Protein 8TCE (pdb70)

Radius of gyration: 17.57 Å; Cα contacts (8 Å, |Δi|>4): 425; chains: 2; bounding box: 40×43×50 Å

B-factor: mean 10.64, std 5.94, range [3.05, 48.63]

Foldseek 3Di:
DDDPAAAEFLQLVHDDAAAAALVGFGFDQQPDPPPHRDDPHCVVQVPRNRGGRGFTCRPRDSHTKGQGNPSVGGIHHHPHHHDDPDD/DPPDPQAAEQQFQVPQDAAQAFPVGFGADQQPDCPPHHDDPHCVVQVVRNRGGRGFTDRPPDNHTKGQGNDSVGGIHHHPHHHDDPDDD

Structure (mmCIF, N/CA/C/O backbone):
data_8TCE
#
_entry.id   8TCE
#
_cell.length_a   37.602
_cell.length_b   57.574
_cell.length_c   38.305
_cell.angle_alpha   90.00
_cell.angle_beta   94.70
_cell.angle_gamma   90.00
#
_symmetry.space_group_name_H-M   'P 1 21 1'
#
loop_
_entity.id
_entity.type
_entity.pdbx_description
1 polymer Apolipoprotein(a)
2 non-polymer '(2S)-3-phenyl-2-[(3R)-pyrrolidin-3-yl]propanoic acid'
3 water water
#
loop_
_atom_site.group_PDB
_atom_site.id
_atom_site.type_symbol
_atom_site.label_atom_id
_atom_site.label_alt_id
_atom_site.label_comp_id
_atom_site.label_asym_id
_atom_site.label_entity_id
_atom_site.label_seq_id
_atom_site.pdbx_PDB_ins_code
_atom_site.Cartn_x
_atom_site.Cartn_y
_atom_site.Cartn_z
_atom_site.occupancy
_atom_site.B_iso_or_equiv
_atom_site.auth_seq_id
_atom_site.auth_comp_id
_atom_site.auth_asym_id
_atom_site.auth_atom_id
_atom_site.pdbx_PDB_model_num
ATOM 1 N N . THR A 1 7 ? 26.808 3.010 28.327 1.00 23.73 -4 THR A N 1
ATOM 2 C CA . THR A 1 7 ? 27.158 3.357 26.916 1.00 19.94 -4 THR A CA 1
ATOM 3 C C . THR A 1 7 ? 26.103 2.870 25.922 1.00 20.13 -4 THR A C 1
ATOM 4 O O . THR A 1 7 ? 25.397 1.880 26.156 1.00 20.65 -4 THR A O 1
ATOM 8 N N . GLY A 1 8 ? 26.010 3.590 24.813 1.00 19.18 -3 GLY A N 1
ATOM 9 C CA . GLY A 1 8 ? 25.072 3.273 23.772 1.00 14.05 -3 GLY A CA 1
ATOM 10 C C . GLY A 1 8 ? 25.720 2.551 22.615 1.00 13.16 -3 GLY A C 1
ATOM 11 O O . GLY A 1 8 ? 26.882 2.131 22.664 1.00 14.64 -3 GLY A O 1
ATOM 12 N N . VAL A 1 9 ? 24.947 2.402 21.568 1.00 14.09 -2 VAL A N 1
ATOM 13 C CA . VAL A 1 9 ? 25.419 1.757 20.369 1.00 10.16 -2 VAL A CA 1
ATOM 14 C C . VAL A 1 9 ? 26.333 2.653 19.546 1.00 10.51 -2 VAL A C 1
ATOM 15 O O . VAL A 1 9 ? 26.344 3.885 19.717 1.00 11.56 -2 VAL A O 1
ATOM 19 N N . GLN A 1 10 ? 27.120 2.028 18.673 1.00 9.65 -1 GLN A N 1
ATOM 20 C CA . GLN A 1 10 ? 27.961 2.764 17.733 1.00 10.98 -1 GLN A CA 1
ATOM 21 C C . GLN A 1 10 ? 27.194 3.368 16.574 1.00 12.09 -1 GLN A C 1
ATOM 22 O O . GLN A 1 10 ? 27.522 4.464 16.107 1.00 13.42 -1 GLN A O 1
ATOM 28 N N . ASP A 1 11 ? 26.172 2.648 16.113 1.00 9.92 0 ASP A N 1
ATOM 29 C CA . ASP A 1 11 ? 25.447 3.047 14.922 1.00 9.94 0 ASP A CA 1
ATOM 30 C C . ASP A 1 11 ? 23.977 2.938 15.227 1.00 8.60 0 ASP A C 1
ATOM 31 O O . ASP A 1 11 ? 23.541 1.939 15.774 1.00 10.14 0 ASP A O 1
ATOM 36 N N . CYS A 1 12 ? 23.215 3.958 14.840 1.00 7.35 1 CYS A N 1
ATOM 37 C CA . CYS A 1 12 ? 21.800 4.073 15.211 1.00 6.91 1 CYS A CA 1
ATOM 38 C C . CYS A 1 12 ? 21.198 5.199 14.396 1.00 6.30 1 CYS A C 1
ATOM 39 O O . CYS A 1 12 ? 21.940 5.996 13.782 1.00 7.91 1 CYS A O 1
ATOM 42 N N . TYR A 1 13 ? 19.863 5.268 14.411 1.00 6.03 2 TYR A N 1
ATOM 43 C CA . TYR A 1 13 ? 19.171 6.347 13.704 1.00 6.77 2 TYR A CA 1
ATOM 44 C C . TYR A 1 13 ? 18.439 7.269 14.664 1.00 6.30 2 TYR A C 1
ATOM 45 O O . TYR A 1 13 ? 18.070 6.868 15.781 1.00 7.21 2 TYR A O 1
ATOM 54 N N . ARG A 1 14 ? 18.245 8.498 14.196 1.00 6.92 3 ARG A N 1
ATOM 55 C CA . ARG A 1 14 ? 17.521 9.534 14.917 1.00 7.39 3 ARG A CA 1
ATOM 56 C C . ARG A 1 14 ? 16.228 9.879 14.210 1.00 7.41 3 ARG A C 1
ATOM 57 O O . ARG A 1 14 ? 16.170 9.840 12.974 1.00 8.15 3 ARG A O 1
ATOM 65 N N . GLY A 1 15 ? 15.189 10.205 14.975 1.00 8.41 4 GLY A N 1
ATOM 66 C CA . GLY A 1 15 ? 13.874 10.501 14.398 1.00 9.74 4 GLY A CA 1
ATOM 67 C C . GLY A 1 15 ? 13.411 9.273 13.627 1.00 9.44 4 GLY A C 1
ATOM 68 O O . GLY A 1 15 ? 13.597 8.135 14.080 1.00 10.88 4 GLY A O 1
ATOM 69 N N . ASP A 1 16 ? 12.827 9.493 12.456 1.00 8.83 5 ASP A N 1
ATOM 70 C CA . ASP A 1 16 ? 12.394 8.388 11.606 1.00 9.17 5 ASP A CA 1
ATOM 71 C C . ASP A 1 16 ? 13.557 7.824 10.768 1.00 7.53 5 ASP A C 1
ATOM 72 O O . ASP A 1 16 ? 13.378 6.941 9.908 1.00 8.21 5 ASP A O 1
ATOM 77 N N . GLY A 1 17 ? 14.765 8.343 11.000 1.00 7.07 6 GLY A N 1
ATOM 78 C CA . GLY A 1 17 ? 15.932 7.837 10.294 1.00 8.70 6 GLY A CA 1
ATOM 79 C C . GLY A 1 17 ? 16.108 8.340 8.866 1.00 6.65 6 GLY A C 1
ATOM 80 O O . GLY A 1 17 ? 16.992 7.867 8.165 1.00 7.46 6 GLY A O 1
ATOM 81 N N . GLN A 1 18 ? 15.334 9.337 8.433 1.00 7.57 7 GLN A N 1
ATOM 82 C CA . GLN A 1 18 ? 15.603 9.971 7.135 1.00 8.61 7 GLN A CA 1
ATOM 83 C C . GLN A 1 18 ? 17.007 10.574 7.105 1.00 7.77 7 GLN A C 1
ATOM 84 O O . GLN A 1 18 ? 17.612 10.659 6.049 1.00 9.45 7 GLN A O 1
ATOM 90 N N . SER A 1 19 ? 17.522 10.952 8.279 1.00 8.02 8 SER A N 1
ATOM 91 C CA . SER A 1 19 ? 18.856 11.537 8.378 1.00 9.09 8 SER A CA 1
ATOM 92 C C . SER A 1 19 ? 19.968 10.500 8.454 1.00 7.72 8 SER A C 1
ATOM 93 O O . SER A 1 19 ? 21.138 10.870 8.412 1.00 9.73 8 SER A O 1
ATOM 96 N N . TYR A 1 20 ? 19.629 9.218 8.566 1.00 7.31 9 TYR A N 1
ATOM 97 C CA . TYR A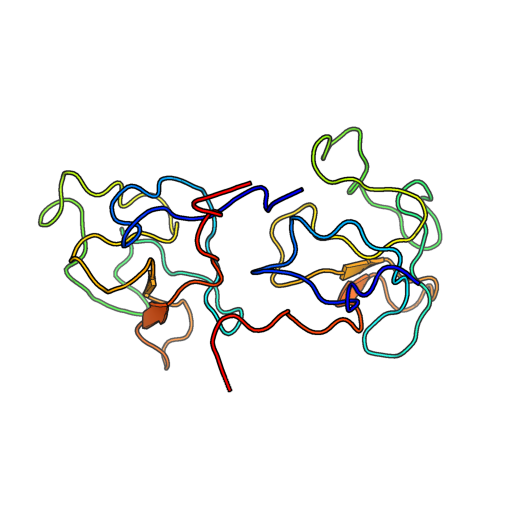 1 20 ? 20.673 8.199 8.746 1.00 7.45 9 TYR A CA 1
ATOM 98 C C . TYR A 1 20 ? 21.577 8.070 7.521 1.00 7.28 9 TYR A C 1
ATOM 99 O O . TYR A 1 20 ? 21.096 7.911 6.391 1.00 7.32 9 TYR A O 1
ATOM 108 N N . ARG A 1 21 ? 22.887 8.161 7.748 1.00 7.09 10 ARG A N 1
ATOM 109 C CA . ARG A 1 21 ? 23.874 8.016 6.681 1.00 7.39 10 ARG A CA 1
ATOM 110 C C . ARG A 1 21 ? 24.996 7.038 7.034 1.00 7.84 10 ARG A C 1
ATOM 111 O O . ARG A 1 21 ? 26.108 7.132 6.519 1.00 8.80 10 ARG A O 1
ATOM 119 N N . GLY A 1 22 ? 24.692 6.082 7.917 1.00 7.72 11 GLY A N 1
ATOM 120 C CA . GLY A 1 22 ? 25.623 5.019 8.260 1.00 7.34 11 GLY A CA 1
ATOM 121 C C . GLY A 1 22 ? 25.704 3.914 7.212 1.00 7.03 11 GLY A C 1
ATOM 122 O O . GLY A 1 22 ? 25.135 4.003 6.126 1.00 7.24 11 GLY A O 1
ATOM 123 N N . THR A 1 23 ? 26.454 2.866 7.543 1.00 7.49 12 THR A N 1
ATOM 124 C CA . THR A 1 23 ? 26.765 1.828 6.564 1.00 7.98 12 THR A CA 1
ATOM 125 C C . THR A 1 23 ? 26.120 0.477 6.892 1.00 6.80 12 THR A C 1
ATOM 126 O O . THR A 1 23 ? 26.495 -0.526 6.311 1.00 8.39 12 THR A O 1
ATOM 130 N N . LEU A 1 24 ? 25.125 0.451 7.779 1.00 6.27 13 LEU A N 1
ATOM 131 C CA . LEU A 1 24 ? 24.417 -0.806 8.037 1.00 6.43 13 LEU A CA 1
ATOM 132 C C . LEU A 1 24 ? 23.778 -1.269 6.719 1.00 5.97 13 LEU A C 1
ATOM 133 O O . LEU A 1 24 ? 23.163 -0.455 6.007 1.00 6.87 13 LEU A O 1
ATOM 138 N N . SER A 1 25 ? 23.859 -2.567 6.448 1.00 5.82 14 SER A N 1
ATOM 139 C CA . SER A 1 25 ? 23.338 -3.112 5.199 1.00 6.78 14 SER A CA 1
ATOM 140 C C . SER A 1 25 ? 22.701 -4.488 5.369 1.00 5.74 14 SER A C 1
ATOM 141 O O . SER A 1 25 ? 22.663 -5.283 4.414 1.00 6.53 14 SER A O 1
ATOM 144 N N . THR A 1 26 ? 22.214 -4.767 6.576 1.00 5.46 15 THR A N 1
ATOM 145 C CA . THR A 1 26 ? 21.447 -5.975 6.837 1.00 5.42 15 THR A CA 1
ATOM 146 C C . THR A 1 26 ? 20.087 -5.675 7.432 1.00 4.92 15 THR A C 1
ATOM 147 O O . THR A 1 26 ? 19.893 -4.663 8.129 1.00 6.60 15 THR A O 1
ATOM 151 N N . THR A 1 27 ? 19.140 -6.553 7.119 1.00 4.71 16 THR A N 1
ATOM 152 C CA . THR A 1 27 ? 17.764 -6.344 7.538 1.00 5.38 16 THR A CA 1
ATOM 153 C C . THR A 1 27 ? 17.516 -6.920 8.934 1.00 4.98 16 THR A C 1
ATOM 154 O O . THR A 1 27 ? 18.364 -7.636 9.478 1.00 6.08 16 THR A O 1
ATOM 158 N N . ILE A 1 28 ? 16.312 -6.694 9.465 1.00 5.23 17 ILE A N 1
ATOM 159 C CA . ILE A 1 28 ? 15.917 -7.219 10.772 1.00 6.18 17 ILE A CA 1
ATOM 160 C C . ILE A 1 28 ? 15.992 -8.750 10.842 1.00 6.19 17 ILE A C 1
ATOM 161 O O . ILE A 1 28 ? 16.124 -9.293 11.935 1.00 7.93 17 ILE A O 1
ATOM 166 N N . THR A 1 29 ? 15.908 -9.437 9.703 1.00 5.95 18 THR A N 1
ATOM 167 C CA . THR A 1 29 ? 16.033 -10.899 9.687 1.00 6.47 18 THR A CA 1
ATOM 168 C C . THR A 1 29 ? 17.412 -11.359 9.231 1.00 5.81 18 THR A C 1
ATOM 169 O O . THR A 1 29 ? 17.657 -12.565 9.063 1.00 8.42 18 THR A O 1
ATOM 173 N N . GLY A 1 30 ? 18.340 -10.427 9.065 1.00 5.82 19 GLY A N 1
ATOM 174 C CA . GLY A 1 30 ? 19.692 -10.805 8.738 1.00 6.19 19 GLY A CA 1
ATOM 175 C C . GLY A 1 30 ? 19.951 -10.879 7.240 1.00 5.93 19 GLY A C 1
ATOM 176 O O . GLY A 1 30 ? 21.070 -11.208 6.836 1.00 6.33 19 GLY A O 1
ATOM 177 N N . ARG A 1 31 ? 18.946 -10.583 6.406 1.00 4.90 20 ARG A N 1
ATOM 178 C CA . ARG A 1 31 ? 19.159 -10.594 4.962 1.00 4.96 20 ARG A CA 1
ATOM 179 C C . ARG A 1 31 ? 20.054 -9.428 4.546 1.00 5.46 20 ARG A C 1
ATOM 180 O O . ARG A 1 31 ? 20.163 -8.419 5.248 1.00 5.93 20 ARG A O 1
ATOM 188 N N . THR A 1 32 ? 20.706 -9.580 3.403 1.00 5.54 21 THR A N 1
ATOM 189 C CA . THR A 1 32 ? 21.572 -8.530 2.874 1.00 5.43 21 THR A CA 1
ATOM 190 C C . THR A 1 32 ? 20.715 -7.547 2.085 1.00 5.82 21 THR A C 1
ATOM 191 O O . THR A 1 32 ? 19.878 -7.961 1.280 1.00 6.87 21 THR A O 1
ATOM 195 N N . CYS A 1 33 ? 20.941 -6.256 2.308 1.00 5.58 22 CYS A N 1
ATOM 196 C CA . CYS A 1 33 ? 20.263 -5.247 1.502 1.00 5.53 22 CYS A CA 1
ATOM 197 C C . CYS A 1 33 ? 20.733 -5.309 0.052 1.00 6.22 22 CYS A C 1
ATOM 198 O O . CYS A 1 33 ? 21.913 -5.520 -0.229 1.00 5.78 22 CYS A O 1
ATOM 201 N N . GLN A 1 34 ? 19.785 -5.122 -0.865 1.00 6.85 23 GLN A N 1
ATOM 202 C CA . GLN A 1 34 ? 20.053 -4.907 -2.273 1.00 6.39 23 GLN A CA 1
ATOM 203 C C . GLN A 1 34 ? 20.577 -3.500 -2.485 1.00 6.39 23 GLN A C 1
ATOM 204 O O . GLN A 1 34 ? 20.123 -2.557 -1.839 1.00 6.58 23 GLN A O 1
ATOM 210 N N A SER A 1 35 ? 21.554 -3.359 -3.382 0.50 6.53 24 SER A N 1
ATOM 211 N N B SER A 1 35 ? 21.551 -3.369 -3.385 0.50 6.39 24 SER A N 1
ATOM 212 C CA A SER A 1 35 ? 22.018 -2.030 -3.789 0.50 7.79 24 SER A CA 1
ATOM 213 C CA B SER A 1 35 ? 22.032 -2.059 -3.828 0.50 7.36 24 SER A CA 1
ATOM 214 C C A SER A 1 35 ? 20.894 -1.208 -4.400 0.50 7.46 24 SER A C 1
ATOM 215 C C B SER A 1 35 ? 20.898 -1.210 -4.411 0.50 7.36 24 SER A C 1
ATOM 216 O O A SER A 1 35 ? 20.159 -1.702 -5.255 0.50 7.48 24 SER A O 1
ATOM 217 O O B SER A 1 35 ? 20.154 -1.692 -5.264 0.50 7.27 24 SER A O 1
ATOM 222 N N . TRP A 1 36 ? 20.772 0.046 -3.970 1.00 6.63 25 TRP A N 1
ATOM 223 C CA . TRP A 1 36 ? 19.710 0.946 -4.478 1.00 7.17 25 TRP A CA 1
ATOM 224 C C . TRP A 1 36 ? 19.755 1.123 -5.994 1.00 7.75 25 TRP A C 1
ATOM 225 O O . TRP A 1 36 ? 18.701 1.202 -6.615 1.00 9.69 25 TRP A O 1
ATOM 236 N N . SER A 1 37 ? 20.964 1.137 -6.557 1.00 9.16 26 SER A N 1
ATOM 237 C CA A SER A 1 37 ? 21.174 1.312 -8.004 0.70 11.84 26 SER A CA 1
ATOM 238 C CA B SER A 1 37 ? 21.104 1.325 -8.002 0.30 10.80 26 SER A CA 1
ATOM 239 C C . SER A 1 37 ? 20.893 0.059 -8.824 1.00 11.97 26 SER A C 1
ATOM 240 O O . SER A 1 37 ? 20.808 0.128 -10.061 1.00 17.45 26 SER A O 1
ATOM 245 N N A SER A 1 38 ? 20.765 -1.073 -8.149 0.50 8.63 27 SER A N 1
ATOM 246 N N B SER A 1 38 ? 20.804 -1.086 -8.148 0.50 8.98 27 SER A N 1
ATOM 247 C CA A SER A 1 38 ? 20.458 -2.316 -8.809 0.50 7.78 27 SER A CA 1
ATOM 248 C CA B SER A 1 38 ? 20.471 -2.360 -8.773 0.50 9.19 27 SER A CA 1
ATOM 249 C C A SER A 1 38 ? 18.954 -2.508 -8.894 0.50 8.05 27 SER A C 1
ATOM 250 C C B SER A 1 38 ? 18.958 -2.507 -8.894 0.50 8.60 27 SER A C 1
ATOM 251 O O A SER A 1 38 ? 18.208 -2.093 -7.998 0.50 7.89 27 SER A O 1
ATOM 252 O O B SER A 1 38 ? 18.210 -2.060 -8.016 0.50 8.31 27 SER A O 1
ATOM 257 N N . MET A 1 39 ? 18.520 -3.144 -9.983 1.00 9.10 28 MET A N 1
ATOM 258 C CA . MET A 1 39 ? 17.124 -3.425 -10.216 1.00 7.98 28 MET A CA 1
ATOM 259 C C . MET A 1 39 ? 16.839 -4.919 -10.075 1.00 9.44 28 MET A C 1
ATOM 260 O O . MET A 1 39 ? 15.775 -5.402 -10.480 1.00 9.11 28 MET A O 1
ATOM 265 N N . THR A 1 40 ? 17.761 -5.649 -9.446 1.00 8.11 29 THR A N 1
ATOM 266 C CA . THR A 1 40 ? 17.630 -7.093 -9.273 1.00 8.85 29 THR A CA 1
ATOM 267 C C . THR A 1 40 ? 18.154 -7.479 -7.879 1.00 8.65 29 THR A C 1
ATOM 268 O O . THR A 1 40 ? 19.160 -6.929 -7.451 1.00 10.40 29 THR A O 1
ATOM 272 N N . PRO A 1 41 ? 17.464 -8.355 -7.136 1.00 8.31 30 PRO A N 1
ATOM 273 C CA . PRO A 1 41 ? 16.252 -9.093 -7.558 1.00 8.36 30 PRO A CA 1
ATOM 274 C C . PRO A 1 41 ? 14.977 -8.276 -7.642 1.00 7.72 30 PRO A C 1
ATOM 275 O O . PRO A 1 41 ? 14.001 -8.768 -8.220 1.00 10.05 30 PRO A O 1
ATOM 279 N N . HIS A 1 42 ? 14.970 -7.062 -7.089 1.00 6.65 31 HIS A N 1
ATOM 280 C CA . HIS A 1 42 ? 13.744 -6.245 -7.069 1.00 6.94 31 HIS A CA 1
ATOM 281 C C . HIS A 1 42 ? 13.878 -4.990 -7.895 1.00 6.98 31 HIS A C 1
ATOM 282 O O . HIS A 1 42 ? 14.814 -4.215 -7.718 1.00 7.02 31 HIS A O 1
ATOM 289 N N . TRP A 1 43 ? 12.957 -4.808 -8.844 1.00 6.92 32 TRP A N 1
ATOM 290 C CA . TRP A 1 43 ? 12.874 -3.588 -9.627 1.00 7.70 32 TRP A CA 1
ATOM 291 C C . TRP A 1 43 ? 12.115 -2.569 -8.785 1.00 6.71 32 TRP A C 1
ATOM 292 O O . TRP A 1 43 ? 11.067 -2.890 -8.207 1.00 8.03 32 TRP A O 1
ATOM 303 N N . HIS A 1 44 ? 12.623 -1.337 -8.702 1.00 6.91 33 HIS A N 1
ATOM 304 C CA . HIS A 1 44 ? 11.999 -0.343 -7.840 1.00 7.50 33 HIS A CA 1
ATOM 305 C C . HIS A 1 44 ? 12.302 1.059 -8.328 1.00 7.04 33 HIS A C 1
ATOM 306 O O . HIS A 1 44 ? 13.144 1.229 -9.218 1.00 8.38 33 HIS A O 1
ATOM 313 N N . ARG A 1 45 ? 11.671 2.045 -7.692 1.00 7.95 34 ARG A N 1
ATOM 314 C CA . ARG A 1 45 ? 11.886 3.454 -8.024 1.00 8.28 34 ARG A CA 1
ATOM 315 C C . ARG A 1 45 ? 12.434 4.282 -6.857 1.00 7.86 34 ARG A C 1
ATOM 316 O O . ARG A 1 45 ? 12.397 5.521 -6.900 1.00 8.90 34 ARG A O 1
ATOM 324 N N . ARG A 1 46 ? 12.962 3.618 -5.833 1.00 7.99 35 ARG A N 1
ATOM 325 C CA . ARG A 1 46 ? 13.657 4.325 -4.748 1.00 6.93 35 ARG A CA 1
ATOM 326 C C . ARG A 1 46 ? 15.099 4.490 -5.175 1.00 7.42 35 ARG A C 1
ATOM 327 O O . ARG A 1 46 ? 16.013 3.811 -4.708 1.00 8.73 35 ARG A O 1
ATOM 335 N N . ILE A 1 47 ? 15.261 5.424 -6.111 1.00 8.46 36 ILE A N 1
ATOM 336 C CA . ILE A 1 47 ? 16.536 5.721 -6.743 1.00 7.80 36 ILE A CA 1
ATOM 337 C C . ILE A 1 47 ? 16.754 7.232 -6.641 1.00 8.24 36 ILE A C 1
ATOM 338 O O . ILE A 1 47 ? 15.794 7.976 -6.447 1.00 7.39 36 ILE A O 1
ATOM 343 N N . PRO A 1 48 ? 18.010 7.690 -6.770 1.00 8.50 37 PRO A N 1
ATOM 344 C CA . PRO A 1 48 ? 18.274 9.131 -6.684 1.00 10.14 37 PRO A CA 1
ATOM 345 C C . PRO A 1 48 ? 17.462 9.993 -7.669 1.00 9.25 37 PRO A C 1
ATOM 346 O O . PRO A 1 48 ? 17.166 11.146 -7.350 1.00 10.74 37 PRO A O 1
ATOM 350 N N . LEU A 1 49 ? 17.067 9.436 -8.815 1.00 8.09 38 LEU A N 1
ATOM 351 C CA . LEU A 1 49 ? 16.209 10.171 -9.759 1.00 9.00 38 LEU A CA 1
ATOM 352 C C . LEU A 1 49 ? 14.955 10.713 -9.073 1.00 9.14 38 LEU A C 1
ATOM 353 O O . LEU A 1 49 ? 14.543 11.861 -9.319 1.00 10.87 38 LEU A O 1
ATOM 358 N N . TYR A 1 50 ? 14.357 9.893 -8.208 1.00 8.04 39 TYR A N 1
ATOM 359 C CA . TYR A 1 50 ? 13.165 10.262 -7.471 1.00 7.76 39 TYR A CA 1
ATOM 360 C C . TYR A 1 50 ? 13.440 10.814 -6.083 1.00 8.03 39 TYR A C 1
ATOM 361 O O . TYR A 1 50 ? 12.593 11.547 -5.568 1.00 10.95 39 TYR A O 1
ATOM 370 N N . TYR A 1 51 ? 14.576 10.430 -5.481 1.00 7.38 40 TYR A N 1
ATOM 371 C CA . TYR A 1 51 ? 14.887 10.799 -4.088 1.00 7.00 40 TYR A CA 1
ATOM 372 C C . TYR A 1 51 ? 16.322 11.331 -4.023 1.00 6.34 40 TYR A C 1
ATOM 373 O O . TYR A 1 51 ? 17.198 10.677 -3.478 1.00 6.52 40 TYR A O 1
ATOM 382 N N . PRO A 1 52 ? 16.570 12.520 -4.608 1.00 6.48 41 PRO A N 1
ATOM 383 C CA . PRO A 1 52 ? 17.937 13.006 -4.814 1.00 7.71 41 PRO A CA 1
ATOM 384 C C . PRO A 1 52 ? 18.668 13.385 -3.521 1.00 6.27 41 PRO A C 1
ATOM 385 O O . PRO A 1 52 ? 19.898 13.482 -3.537 1.00 6.74 41 PRO A O 1
ATOM 389 N N . ASN A 1 53 ? 17.917 13.588 -2.442 1.00 6.41 42 ASN A N 1
ATOM 390 C CA . ASN A 1 53 ? 18.505 14.068 -1.177 1.00 7.29 42 ASN A CA 1
ATOM 391 C C . ASN A 1 53 ? 18.838 12.944 -0.213 1.00 7.38 42 ASN A C 1
ATOM 392 O O . ASN A 1 53 ? 19.480 13.185 0.814 1.00 8.03 42 ASN A O 1
ATOM 397 N N . ALA A 1 54 ? 18.388 11.729 -0.549 1.00 7.11 43 ALA A N 1
ATOM 398 C CA . ALA A 1 54 ? 18.227 10.646 0.426 1.00 6.44 43 ALA A CA 1
ATOM 399 C C . ALA A 1 54 ? 19.454 9.795 0.714 1.00 5.95 43 ALA A C 1
ATOM 400 O O . ALA A 1 54 ? 19.386 8.893 1.563 1.00 6.84 43 ALA A O 1
ATOM 402 N N . GLY A 1 55 ? 20.574 10.058 0.052 1.00 6.09 44 GLY A N 1
ATOM 403 C CA . GLY A 1 55 ? 21.775 9.260 0.277 1.00 7.65 44 GLY A CA 1
ATOM 404 C C . GLY A 1 55 ? 21.657 7.807 -0.145 1.00 7.50 44 GLY A C 1
ATOM 405 O O . GLY A 1 55 ? 22.182 6.918 0.536 1.00 6.93 44 GLY A O 1
ATOM 406 N N . LEU A 1 56 ? 20.988 7.546 -1.274 1.00 7.13 45 LEU A N 1
ATOM 407 C CA . LEU A 1 56 ? 20.774 6.163 -1.715 1.00 7.38 45 LEU A CA 1
ATOM 408 C C . LEU A 1 56 ? 22.031 5.722 -2.422 1.00 9.13 45 LEU A C 1
ATOM 409 O O . LEU A 1 56 ? 22.183 5.882 -3.648 1.00 12.16 45 LEU A O 1
ATOM 414 N N . THR A 1 57 ? 22.957 5.204 -1.628 1.00 8.40 46 THR A N 1
ATOM 415 C CA A THR A 1 57 ? 24.284 4.803 -2.102 0.70 11.30 46 THR A CA 1
ATOM 416 C CA B THR A 1 57 ? 24.244 4.773 -2.147 0.30 9.76 46 THR A CA 1
ATOM 417 C C . THR A 1 57 ? 24.564 3.367 -1.653 1.00 8.42 46 THR A C 1
ATOM 418 O O . THR A 1 57 ? 24.083 2.935 -0.580 1.00 8.04 46 THR A O 1
ATOM 425 N N . ARG A 1 58 ? 25.344 2.647 -2.463 1.00 8.04 47 ARG A N 1
ATOM 426 C CA . ARG A 1 58 ? 25.663 1.239 -2.191 1.00 7.82 47 ARG A CA 1
ATOM 427 C C . ARG A 1 58 ? 24.367 0.494 -1.832 1.00 8.32 47 ARG A C 1
ATOM 428 O O . ARG A 1 58 ? 23.352 0.692 -2.494 1.00 7.49 47 ARG A O 1
ATOM 436 N N . ASN A 1 59 ? 24.403 -0.336 -0.795 1.00 6.96 48 ASN A N 1
ATOM 437 C CA . ASN A 1 59 ? 23.221 -1.036 -0.283 1.00 6.44 48 ASN A CA 1
ATOM 438 C C . ASN A 1 59 ? 22.955 -0.669 1.182 1.00 5.78 48 ASN A C 1
ATOM 439 O O . ASN A 1 59 ? 22.518 -1.499 1.988 1.00 6.14 48 ASN A O 1
ATOM 444 N N . TYR A 1 60 ? 23.200 0.595 1.511 1.00 5.85 49 TYR A N 1
ATOM 445 C CA . TYR A 1 60 ? 23.077 0.998 2.902 1.00 5.56 49 TYR A CA 1
ATOM 446 C C . TYR A 1 60 ? 21.614 1.235 3.265 1.00 5.16 49 TYR A C 1
ATOM 447 O O . TYR A 1 60 ? 20.865 1.795 2.489 1.00 6.50 49 TYR A O 1
ATOM 456 N N . CYS A 1 61 ? 21.225 0.886 4.484 1.00 5.85 50 CYS A N 1
ATOM 457 C CA . CYS A 1 61 ? 19.872 1.142 4.970 1.00 5.69 50 CYS A CA 1
ATOM 458 C C . CYS A 1 61 ? 19.585 2.643 4.929 1.00 5.40 50 CYS A C 1
ATOM 459 O O . CYS A 1 61 ? 20.404 3.453 5.391 1.00 6.27 50 CYS A O 1
ATOM 462 N N . ARG A 1 62 ? 18.421 3.016 4.398 1.00 5.50 51 ARG A N 1
ATOM 463 C CA . ARG A 1 62 ? 18.067 4.432 4.240 1.00 5.56 51 ARG A CA 1
ATOM 464 C C . ARG A 1 62 ? 16.573 4.570 4.466 1.00 5.62 51 ARG A C 1
ATOM 465 O O . ARG A 1 62 ? 15.878 3.602 4.771 1.00 6.71 51 ARG A O 1
ATOM 473 N N . ASN A 1 63 ? 16.056 5.776 4.279 1.00 6.89 52 ASN A N 1
ATOM 474 C CA . ASN A 1 63 ? 14.620 5.988 4.456 1.00 6.98 52 ASN A CA 1
ATOM 475 C C . ASN A 1 63 ? 14.180 7.095 3.510 1.00 6.86 52 ASN A C 1
ATOM 476 O O . ASN A 1 63 ? 13.833 8.193 3.960 1.00 9.89 52 ASN A O 1
ATOM 481 N N . PRO A 1 64 ? 14.209 6.824 2.189 1.00 6.87 53 PRO A N 1
ATOM 482 C CA . PRO A 1 64 ? 13.943 7.892 1.215 1.00 7.86 53 PRO A CA 1
ATOM 483 C C . PRO A 1 64 ? 12.496 8.396 1.217 1.00 8.62 53 PRO A C 1
ATOM 484 O O . PRO A 1 64 ? 12.250 9.565 0.901 1.00 10.36 53 PRO A O 1
ATOM 488 N N . ASP A 1 65 ? 11.573 7.521 1.611 1.00 9.05 54 ASP A N 1
ATOM 489 C CA . ASP A 1 65 ? 10.142 7.747 1.443 1.00 9.03 54 ASP A CA 1
ATOM 490 C C . ASP A 1 65 ? 9.375 7.845 2.763 1.00 9.97 54 ASP A C 1
ATOM 491 O O . ASP A 1 65 ? 8.152 7.670 2.790 1.00 11.31 54 ASP A O 1
ATOM 496 N N . ALA A 1 66 ? 10.093 8.161 3.845 1.00 11.04 55 ALA A N 1
ATOM 497 C CA . ALA A 1 66 ? 9.490 8.480 5.147 1.00 12.36 55 ALA A CA 1
ATOM 498 C C . ALA A 1 66 ? 8.645 7.352 5.741 1.00 11.55 55 ALA A C 1
ATOM 499 O O . ALA A 1 66 ? 7.540 7.573 6.247 1.00 13.68 55 ALA A O 1
ATOM 501 N N . GLU A 1 67 ? 9.181 6.134 5.669 1.00 9.91 56 GLU A N 1
ATOM 502 C CA . GLU A 1 67 ? 8.725 5.029 6.524 1.00 8.98 56 GLU A CA 1
ATOM 503 C C . GLU A 1 67 ? 9.038 5.398 7.988 1.00 7.96 56 GLU A C 1
ATOM 504 O O . GLU A 1 67 ? 9.658 6.443 8.258 1.00 10.56 56 GLU A O 1
ATOM 510 N N . ILE A 1 68 ? 8.611 4.581 8.938 1.00 8.20 57 ILE A N 1
ATOM 511 C CA . ILE A 1 68 ? 8.841 4.899 10.346 1.00 10.01 57 ILE A CA 1
ATOM 512 C C . ILE A 1 68 ? 10.312 4.755 10.766 1.00 8.35 57 ILE A C 1
ATOM 513 O O . ILE A 1 68 ? 10.693 5.302 11.794 1.00 10.20 57 ILE A O 1
ATOM 518 N N . ARG A 1 69 ? 11.100 4.001 10.004 1.00 7.11 58 ARG A N 1
ATOM 519 C CA . ARG A 1 69 ? 12.510 3.755 10.321 1.00 7.10 58 ARG A CA 1
ATOM 520 C C . ARG A 1 69 ? 13.245 3.265 9.070 1.00 6.60 58 ARG A C 1
ATOM 521 O O . ARG A 1 69 ? 12.603 2.936 8.072 1.00 7.12 58 ARG A O 1
ATOM 529 N N . PRO A 1 70 ? 14.589 3.199 9.094 1.00 6.65 59 PRO A N 1
ATOM 530 C CA . PRO A 1 70 ? 15.329 2.803 7.907 1.00 6.04 59 PRO A CA 1
ATOM 531 C C . PRO A 1 70 ? 15.076 1.382 7.472 1.00 5.18 59 PRO A C 1
ATOM 532 O O . PRO A 1 70 ? 14.776 0.508 8.294 1.00 6.03 59 PRO A O 1
ATOM 536 N N . TRP A 1 71 ? 15.209 1.189 6.173 1.00 5.42 60 TRP A N 1
ATOM 537 C CA . TRP A 1 71 ? 14.833 -0.037 5.522 1.00 5.27 60 TRP A CA 1
ATOM 538 C C . TRP A 1 71 ? 15.673 -0.213 4.267 1.00 5.05 60 TRP A C 1
ATOM 539 O O . TRP A 1 71 ? 16.450 0.676 3.895 1.00 4.85 60 TRP A O 1
ATOM 550 N N . CYS A 1 72 ? 15.539 -1.368 3.624 1.00 5.11 61 CYS A N 1
ATOM 551 C CA . CYS A 1 72 ? 16.138 -1.592 2.311 1.00 4.88 61 CYS A CA 1
ATOM 552 C C . CYS A 1 72 ? 15.384 -2.690 1.564 1.00 4.68 61 CYS A C 1
ATOM 553 O O . CYS A 1 72 ? 14.671 -3.507 2.176 1.00 5.34 61 CYS A O 1
ATOM 556 N N . TYR A 1 73 ? 15.546 -2.723 0.242 1.00 4.83 62 TYR A N 1
ATOM 557 C CA . TYR A 1 73 ? 15.157 -3.910 -0.524 1.00 5.29 62 TYR A CA 1
ATOM 558 C C . TYR A 1 73 ? 16.132 -5.014 -0.165 1.00 4.99 62 TYR A C 1
ATOM 559 O O . TYR A 1 73 ? 17.259 -4.706 0.185 1.00 5.88 62 TYR A O 1
ATOM 568 N N . THR A 1 74 ? 15.734 -6.278 -0.301 1.00 5.10 63 THR A N 1
ATOM 569 C CA . THR A 1 74 ? 16.614 -7.366 0.127 1.00 5.43 63 THR A CA 1
ATOM 570 C C . THR A 1 74 ? 17.102 -8.207 -1.041 1.00 6.00 63 THR A C 1
ATOM 571 O O . THR A 1 74 ? 16.467 -8.303 -2.105 1.00 6.54 63 THR A O 1
ATOM 575 N N . MET A 1 75 ? 18.216 -8.893 -0.816 1.00 5.51 64 MET A N 1
ATOM 576 C CA . MET A 1 75 ? 18.779 -9.783 -1.819 1.00 7.06 64 MET A CA 1
ATOM 577 C C . MET A 1 75 ? 18.041 -11.121 -1.946 1.00 6.65 64 MET A C 1
ATOM 578 O O . MET A 1 75 ? 18.360 -11.922 -2.825 1.00 8.58 64 MET A O 1
ATOM 583 N N . ASP A 1 76 ? 17.046 -11.345 -1.095 1.00 6.49 65 ASP A N 1
ATOM 584 C CA . ASP A 1 76 ? 16.210 -12.526 -1.188 1.00 7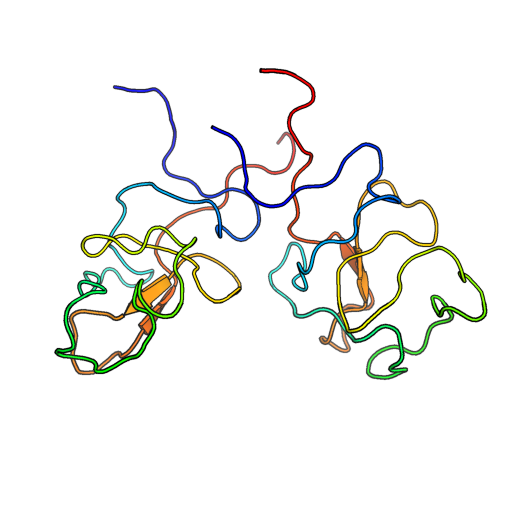.25 65 ASP A CA 1
ATOM 585 C C . ASP A 1 76 ? 15.110 -12.194 -2.211 1.00 7.15 65 ASP A C 1
ATOM 586 O O . ASP A 1 76 ? 14.314 -11.301 -1.992 1.00 7.12 65 ASP A O 1
ATOM 591 N N . PRO A 1 77 ? 15.039 -12.933 -3.342 1.00 8.48 66 PRO A N 1
ATOM 592 C CA . PRO A 1 77 ? 13.981 -12.645 -4.342 1.00 8.75 66 PRO A CA 1
ATOM 593 C C . PRO A 1 77 ? 12.556 -12.785 -3.783 1.00 8.26 66 PRO A C 1
ATOM 594 O O . PRO A 1 77 ? 11.627 -12.176 -4.349 1.00 10.42 66 PRO A O 1
ATOM 598 N N . SER A 1 78 ? 12.388 -13.517 -2.679 1.00 7.83 67 SER A N 1
ATOM 599 C CA A SER A 1 78 ? 11.073 -13.726 -2.096 0.50 9.19 67 SER A CA 1
ATOM 600 C CA B SER A 1 78 ? 11.074 -13.731 -2.074 0.50 9.10 67 SER A CA 1
ATOM 601 C C . SER A 1 78 ? 10.670 -12.655 -1.076 1.00 8.67 67 SER A C 1
ATOM 602 O O . SER A 1 78 ? 9.529 -12.656 -0.612 1.00 10.19 67 SER A O 1
ATOM 607 N N . VAL A 1 79 ? 11.591 -11.748 -0.735 1.00 8.21 68 VAL A N 1
ATOM 608 C CA . VAL A 1 79 ? 11.321 -10.733 0.292 1.00 7.64 68 VAL A CA 1
ATOM 609 C C . VAL A 1 79 ? 11.741 -9.386 -0.284 1.00 6.44 68 VAL A C 1
ATOM 610 O O . VAL A 1 79 ? 12.938 -9.064 -0.351 1.00 6.94 68 VAL A O 1
ATOM 614 N N . ARG A 1 80 ? 10.757 -8.603 -0.729 1.00 6.83 69 ARG A N 1
ATOM 615 C CA . ARG A 1 80 ? 11.044 -7.372 -1.450 1.00 6.71 69 ARG A CA 1
ATOM 616 C C . ARG A 1 80 ? 11.780 -6.352 -0.589 1.00 5.54 69 ARG A C 1
ATOM 617 O O . ARG A 1 80 ? 12.832 -5.876 -0.992 1.00 6.18 69 ARG A O 1
ATOM 625 N N . TRP A 1 81 ? 11.259 -6.069 0.611 1.00 5.77 70 TRP A N 1
ATOM 626 C CA . TRP A 1 81 ? 11.890 -5.088 1.490 1.00 5.36 70 TRP A CA 1
ATOM 627 C C . TRP A 1 81 ? 11.593 -5.408 2.944 1.00 5.99 70 TRP A C 1
ATOM 628 O O . TRP A 1 81 ? 10.589 -6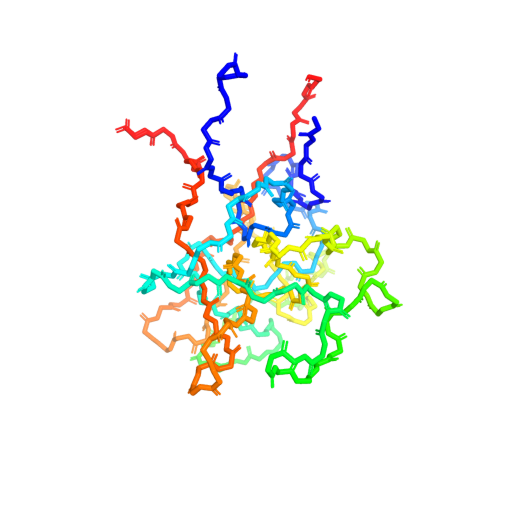.053 3.262 1.00 7.29 70 TRP A O 1
ATOM 639 N N . GLU A 1 82 ? 12.475 -4.945 3.823 1.00 6.00 71 GLU A N 1
ATOM 640 C CA . GLU A 1 82 ? 12.317 -5.092 5.260 1.00 5.82 71 GLU A CA 1
ATOM 641 C C . GLU A 1 82 ? 12.893 -3.877 5.949 1.00 5.48 71 GLU A C 1
ATOM 642 O O . GLU A 1 82 ? 13.788 -3.216 5.409 1.00 5.99 71 GLU A O 1
ATOM 648 N N . TYR A 1 83 ? 12.473 -3.629 7.188 1.00 6.30 72 TYR A N 1
ATOM 649 C CA . TYR A 1 83 ? 13.206 -2.707 8.055 1.00 5.71 72 TYR A CA 1
ATOM 650 C C . TYR A 1 83 ? 14.614 -3.248 8.320 1.00 5.57 72 TYR A C 1
ATOM 651 O O . TYR A 1 83 ? 14.830 -4.470 8.355 1.00 6.30 72 TYR A O 1
ATOM 660 N N . CYS A 1 84 ? 15.556 -2.332 8.531 1.00 5.50 73 CYS A N 1
ATOM 661 C CA . CYS A 1 84 ? 16.923 -2.734 8.810 1.00 6.16 73 CYS A CA 1
ATOM 662 C C . CYS A 1 84 ? 17.147 -3.089 10.270 1.00 5.13 73 CYS A C 1
ATOM 663 O O . CYS A 1 84 ? 16.355 -2.735 11.160 1.00 7.25 73 CYS A O 1
ATOM 666 N N . ASN A 1 85 ? 18.243 -3.817 10.503 1.00 6.05 74 ASN A N 1
ATOM 667 C CA . ASN A 1 85 ? 18.612 -4.229 11.850 1.00 6.56 74 ASN A CA 1
ATOM 668 C C . ASN A 1 85 ? 19.380 -3.102 12.558 1.00 6.95 74 ASN A C 1
ATOM 669 O O . ASN A 1 85 ? 20.569 -3.211 12.832 1.00 8.12 74 ASN A O 1
ATOM 674 N N . LEU A 1 86 ? 18.660 -2.008 12.775 1.00 7.23 75 LEU A N 1
ATOM 675 C CA . LEU A 1 86 ? 19.198 -0.756 13.258 1.00 7.29 75 LEU A CA 1
ATOM 676 C C . LEU A 1 86 ? 18.297 -0.273 14.374 1.00 7.85 75 LEU A C 1
ATOM 677 O O . LEU A 1 86 ? 17.062 -0.378 14.300 1.00 9.78 75 LEU A O 1
ATOM 682 N N . THR A 1 87 ? 18.920 0.228 15.435 1.00 8.05 76 THR A N 1
ATOM 683 C CA . THR A 1 87 ? 18.184 0.689 16.607 1.00 8.11 76 THR A CA 1
ATOM 684 C C . THR A 1 87 ? 18.173 2.212 16.671 1.00 8.19 76 THR A C 1
ATOM 685 O O . THR A 1 87 ? 19.001 2.865 16.038 1.00 7.75 76 THR A O 1
ATOM 689 N N A ARG A 1 88 ? 17.224 2.762 17.428 0.50 10.27 77 ARG A N 1
ATOM 690 N N B ARG A 1 88 ? 17.211 2.756 17.420 0.50 10.22 77 ARG A N 1
ATOM 691 C CA A ARG A 1 88 ? 17.056 4.204 17.597 0.50 11.60 77 ARG A CA 1
ATOM 692 C CA B ARG A 1 88 ? 17.123 4.191 17.651 0.50 10.98 77 ARG A CA 1
ATOM 693 C C A ARG A 1 88 ? 18.085 4.727 18.607 0.50 11.34 77 ARG A C 1
ATOM 694 C C B ARG A 1 88 ? 18.239 4.634 18.572 0.50 10.53 77 ARG A C 1
ATOM 695 O O A ARG A 1 88 ? 18.153 4.198 19.727 0.50 16.68 77 ARG A O 1
ATOM 696 O O B ARG A 1 88 ? 18.512 3.983 19.587 0.50 11.71 77 ARG A O 1
ATOM 711 N N . CYS A 1 89 ? 18.876 5.747 18.228 1.00 10.53 78 CYS A N 1
ATOM 712 C CA . CYS A 1 89 ? 19.858 6.367 19.130 1.00 12.17 78 CYS A CA 1
ATOM 713 C C . CYS A 1 89 ? 19.149 6.831 20.403 1.00 15.21 78 CYS A C 1
ATOM 714 O O . CYS A 1 89 ? 18.023 7.332 20.331 1.00 15.23 78 CYS A O 1
ATOM 717 N N . PRO A 1 90 ? 19.772 6.609 21.573 1.00 19.81 79 PRO A N 1
ATOM 718 C CA . PRO A 1 90 ? 19.172 7.129 22.798 1.00 22.69 79 PRO A CA 1
ATOM 719 C C . PRO A 1 90 ? 18.903 8.627 22.666 1.00 20.67 79 PRO A C 1
ATOM 720 O O . PRO A 1 90 ? 19.764 9.376 22.207 1.00 20.85 79 PRO A O 1
ATOM 724 N N . VAL A 1 91 ? 17.692 9.045 23.017 1.00 20.70 80 VAL A N 1
ATOM 725 C CA . VAL A 1 91 ? 17.352 10.472 23.046 1.00 22.88 80 VAL A CA 1
ATOM 726 C C . VAL A 1 91 ? 17.979 11.150 24.267 1.00 23.01 80 VAL A C 1
ATOM 727 O O . VAL A 1 91 ? 18.251 12.355 24.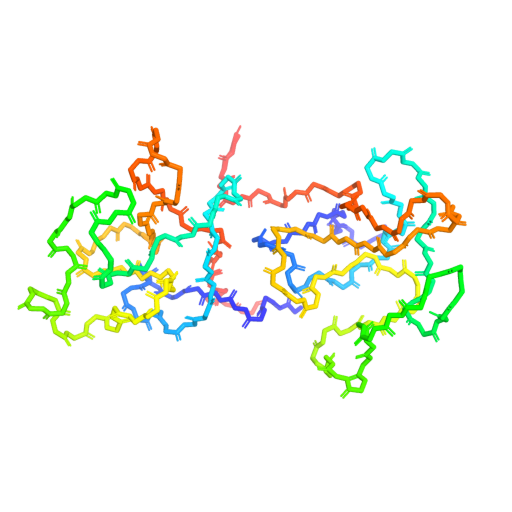243 1.00 29.18 80 VAL A O 1
ATOM 729 N N . THR A 1 92 ? 18.221 10.355 25.317 1.00 19.84 81 THR A N 1
ATOM 730 C CA . THR A 1 92 ? 18.735 10.826 26.605 1.00 17.81 81 THR A CA 1
ATOM 731 C C . THR A 1 92 ? 19.964 10.024 27.049 1.00 19.09 81 THR A C 1
ATOM 732 O O . THR A 1 92 ? 20.295 8.984 26.465 1.00 21.25 81 THR A O 1
ATOM 736 N N . GLU A 1 93 ? 20.594 10.504 28.122 1.00 18.56 82 GLU A N 1
ATOM 737 C CA . GLU A 1 93 ? 21.599 9.770 28.878 1.00 19.28 82 GLU A CA 1
ATOM 738 C C . GLU A 1 93 ? 20.979 8.537 29.535 1.00 23.95 82 GLU A C 1
ATOM 739 O O . GLU A 1 93 ? 21.646 7.507 29.693 1.00 26.66 82 GLU A O 1
ATOM 741 N N . SER B 1 6 ? 24.391 -9.456 38.580 1.00 26.29 -5 SER B N 1
ATOM 742 C CA . SER B 1 6 ? 24.736 -8.299 39.458 1.00 22.29 -5 SER B CA 1
ATOM 743 C C . SER B 1 6 ? 24.288 -6.950 38.873 1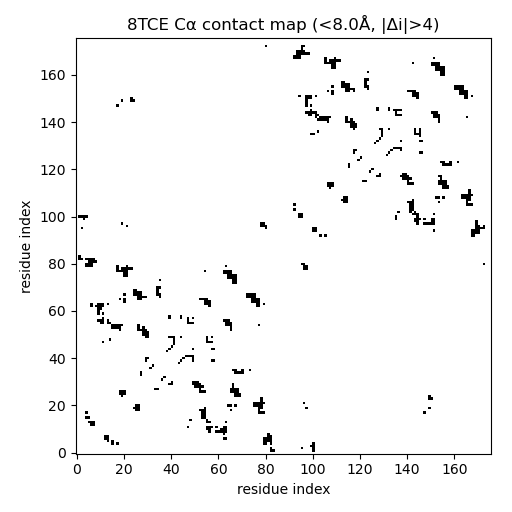.00 19.87 -5 SER B C 1
ATOM 744 O O . SER B 1 6 ? 23.702 -6.127 39.592 1.00 16.82 -5 SER B O 1
ATOM 746 N N . THR B 1 7 ? 24.541 -6.760 37.573 1.00 19.93 -4 THR B N 1
ATOM 747 C CA . THR B 1 7 ? 24.349 -5.482 36.865 1.00 21.38 -4 THR B CA 1
ATOM 748 C C . THR B 1 7 ? 22.931 -5.262 36.316 1.00 16.49 -4 THR B C 1
ATOM 749 O O . THR B 1 7 ? 22.567 -4.142 35.946 1.00 14.64 -4 THR B O 1
ATOM 753 N N . GLY B 1 8 ? 22.138 -6.327 36.236 1.00 13.98 -3 GLY B N 1
ATOM 754 C CA . GLY B 1 8 ? 20.791 -6.234 35.655 1.00 11.94 -3 GLY B CA 1
ATOM 755 C C . GLY B 1 8 ? 20.792 -6.012 34.144 1.00 11.37 -3 GLY B C 1
ATOM 756 O O . GLY B 1 8 ? 19.806 -5.502 33.576 1.00 12.13 -3 GLY B O 1
ATOM 757 N N . VAL B 1 9 ? 21.905 -6.369 33.500 1.00 14.75 -2 VAL B N 1
ATOM 758 C CA . VAL B 1 9 ? 22.058 -6.238 32.056 1.00 14.60 -2 VAL B CA 1
ATOM 759 C C . VAL B 1 9 ? 22.024 -7.641 31.471 1.00 16.84 -2 VAL B C 1
ATOM 760 O O . VAL B 1 9 ? 23.004 -8.387 31.569 1.00 16.74 -2 VAL B O 1
ATOM 764 N N . GLN B 1 10 ? 20.888 -7.990 30.867 1.00 16.16 -1 GLN B N 1
ATOM 765 C CA . GLN B 1 10 ? 20.740 -9.238 30.127 1.00 17.24 -1 GLN B CA 1
ATOM 766 C C . GLN B 1 10 ? 21.846 -9.325 29.080 1.00 16.08 -1 GLN B C 1
ATOM 767 O O . GLN B 1 10 ? 22.210 -8.319 28.452 1.00 15.30 -1 GLN B O 1
ATOM 773 N N . ASP B 1 11 ? 22.386 -10.530 28.925 1.00 13.32 0 ASP B N 1
ATOM 774 C CA . ASP B 1 11 ? 23.393 -10.785 27.920 1.00 12.69 0 ASP B CA 1
ATOM 775 C C . ASP B 1 11 ? 22.691 -10.947 26.574 1.00 12.72 0 ASP B C 1
ATOM 776 O O . ASP B 1 11 ? 22.353 -12.059 26.181 1.00 20.52 0 ASP B O 1
ATOM 781 N N . CYS B 1 12 ? 22.441 -9.829 25.898 1.00 10.85 1 CYS B N 1
ATOM 782 C CA . CYS B 1 12 ? 21.900 -9.811 24.543 1.00 8.33 1 CYS B CA 1
ATOM 783 C C . CYS B 1 12 ? 22.638 -8.740 23.756 1.00 7.49 1 CYS B C 1
ATOM 784 O O . CYS B 1 12 ? 23.297 -7.870 24.349 1.00 8.73 1 CYS B O 1
ATOM 787 N N . TYR B 1 13 ? 22.535 -8.788 22.426 1.00 7.21 2 TYR B N 1
ATOM 788 C CA . TYR B 1 13 ? 23.146 -7.761 21.593 1.00 7.77 2 TYR B CA 1
ATOM 789 C C . TYR B 1 13 ? 22.097 -6.872 20.945 1.00 7.15 2 TYR B C 1
ATOM 790 O O . TYR B 1 13 ? 20.994 -7.324 20.628 1.00 7.85 2 TYR B O 1
ATOM 799 N N . ARG B 1 14 ? 22.455 -5.612 20.726 1.00 7.80 3 ARG B N 1
ATOM 800 C CA . ARG B 1 14 ? 21.546 -4.647 20.106 1.00 6.80 3 ARG B CA 1
ATOM 801 C C . ARG B 1 14 ? 21.795 -4.575 18.621 1.00 7.65 3 ARG B C 1
ATOM 802 O O . ARG B 1 14 ? 22.936 -4.525 18.177 1.00 8.24 3 ARG B O 1
ATOM 810 N N . GLY B 1 15 ? 20.713 -4.551 17.855 1.00 8.08 4 GLY B N 1
ATOM 811 C CA . GLY B 1 15 ? 20.855 -4.469 16.401 1.00 8.40 4 GLY B CA 1
ATOM 812 C C . GLY B 1 15 ? 21.596 -5.667 15.837 1.00 8.13 4 GLY B C 1
ATOM 813 O O . GLY B 1 15 ? 21.278 -6.808 16.170 1.00 7.50 4 GLY B O 1
ATOM 814 N N . ASP B 1 16 ? 22.618 -5.405 15.016 1.00 6.63 5 ASP B N 1
ATOM 815 C CA . ASP B 1 16 ? 23.453 -6.488 14.493 1.00 6.40 5 ASP B CA 1
ATOM 816 C C . ASP B 1 16 ? 24.611 -6.867 15.419 1.00 6.86 5 ASP B C 1
ATOM 817 O O . ASP B 1 16 ? 25.457 -7.700 15.058 1.00 6.27 5 ASP B O 1
ATOM 822 N N . GLY B 1 17 ? 24.655 -6.261 16.602 1.00 5.99 6 GLY B N 1
ATOM 823 C CA . GLY B 1 17 ? 25.676 -6.650 17.571 1.00 7.01 6 GLY B CA 1
ATOM 824 C C . GLY B 1 17 ? 27.057 -6.079 17.375 1.00 6.52 6 GLY B C 1
ATOM 825 O O . GLY B 1 17 ? 27.951 -6.470 18.112 1.00 7.08 6 GLY B O 1
ATOM 826 N N . GLN B 1 18 ? 27.259 -5.168 16.424 1.00 6.15 7 GLN B N 1
ATOM 827 C CA . GLN B 1 18 ? 28.570 -4.517 16.330 1.00 6.64 7 GLN B CA 1
ATOM 828 C C . GLN B 1 18 ? 28.986 -3.849 17.628 1.00 7.13 7 GLN B C 1
ATOM 829 O O . GLN B 1 18 ? 30.174 -3.769 17.907 1.00 9.32 7 GLN B O 1
ATOM 835 N N . SER B 1 19 ? 28.017 -3.378 18.399 1.00 7.50 8 SER B N 1
ATOM 836 C CA A SER B 1 19 ? 28.347 -2.667 19.635 0.70 8.14 8 SER B CA 1
ATOM 837 C CA B SER B 1 19 ? 28.271 -2.663 19.644 0.30 7.31 8 SER B CA 1
ATOM 838 C C . SER B 1 19 ? 28.457 -3.560 20.863 1.00 6.61 8 SER B C 1
ATOM 839 O O . SER B 1 19 ? 28.751 -3.066 21.941 1.00 7.99 8 SER B O 1
ATOM 844 N N . TYR B 1 20 ? 28.256 -4.877 20.702 1.00 6.64 9 TYR B N 1
ATOM 845 C CA . TYR B 1 20 ? 28.270 -5.766 21.849 1.00 6.77 9 TYR B CA 1
ATOM 846 C C . TYR B 1 20 ? 29.672 -5.869 22.451 1.00 5.25 9 TYR B C 1
ATO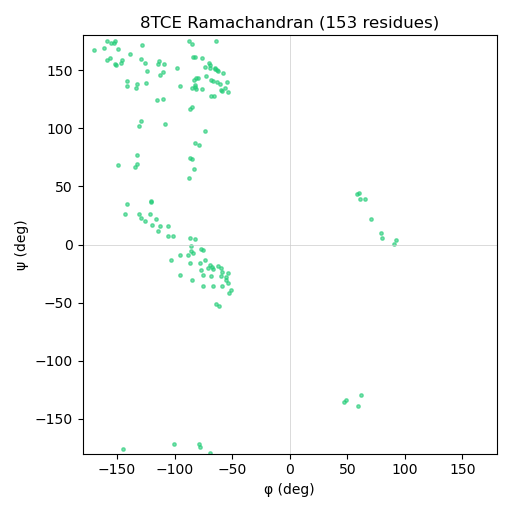M 847 O O . TYR B 1 20 ? 30.646 -6.103 21.725 1.00 5.39 9 TYR B O 1
ATOM 856 N N . ARG B 1 21 ? 29.749 -5.643 23.769 1.00 6.37 10 ARG B N 1
ATOM 857 C CA . ARG B 1 21 ? 31.020 -5.692 24.497 1.00 7.09 10 ARG B CA 1
ATOM 858 C C . ARG B 1 21 ? 30.939 -6.582 25.721 1.00 7.99 10 ARG B C 1
ATOM 859 O O . ARG B 1 21 ? 31.716 -6.429 26.660 1.00 9.67 10 ARG B O 1
ATOM 867 N N . GLY B 1 22 ? 29.983 -7.515 25.717 1.00 8.22 11 GLY B N 1
ATOM 868 C CA . GLY B 1 22 ? 29.858 -8.482 26.820 1.00 7.97 11 GLY B CA 1
ATOM 869 C C . GLY B 1 22 ? 30.875 -9.603 26.714 1.00 7.49 11 GLY B C 1
ATOM 870 O O . GLY B 1 22 ? 31.805 -9.570 25.884 1.00 8.61 11 GLY B O 1
ATOM 871 N N . THR B 1 23 ? 30.701 -10.597 27.583 1.00 7.81 12 THR B N 1
ATOM 872 C CA . THR B 1 23 ? 31.723 -11.622 27.760 1.00 9.13 12 THR B CA 1
ATOM 873 C C . THR B 1 23 ? 31.292 -13.022 27.320 1.00 8.96 12 THR B C 1
ATOM 874 O O . THR B 1 23 ? 32.006 -13.976 27.599 1.00 9.61 12 THR B O 1
ATOM 878 N N . LEU B 1 24 ? 30.174 -13.175 26.611 1.00 8.07 13 LEU B N 1
ATOM 879 C CA . LEU B 1 24 ? 29.815 -14.520 26.128 1.00 8.87 13 LEU B CA 1
ATOM 880 C C . LEU B 1 24 ? 30.898 -14.985 25.171 1.00 8.38 13 LEU B C 1
ATOM 881 O O . LEU B 1 24 ? 31.400 -14.197 24.378 1.00 7.71 13 LEU B O 1
ATOM 886 N N . SER B 1 25 ? 31.255 -16.257 25.269 1.00 7.59 14 SER B N 1
ATOM 887 C CA . SER B 1 25 ? 32.346 -16.823 24.486 1.00 7.87 14 SER B CA 1
ATOM 888 C C . SER B 1 25 ? 32.015 -18.248 24.019 1.00 7.12 14 SER B C 1
ATOM 889 O O . SER B 1 25 ? 32.896 -19.114 23.944 1.00 6.93 14 SER B O 1
ATOM 892 N N . THR B 1 26 ? 30.728 -18.466 23.722 1.00 6.71 15 THR B N 1
ATOM 893 C CA . THR B 1 26 ? 30.207 -19.772 23.310 1.00 7.82 15 THR B CA 1
ATOM 894 C C . THR B 1 26 ? 29.492 -19.624 21.973 1.00 6.60 15 THR B C 1
ATOM 895 O O . THR B 1 26 ? 28.720 -18.681 21.801 1.00 6.93 15 THR B O 1
ATOM 899 N N . THR B 1 27 ? 29.688 -20.587 21.077 1.00 6.88 16 THR B N 1
ATOM 900 C CA . THR B 1 27 ? 29.010 -20.563 19.780 1.00 6.85 16 THR B CA 1
ATOM 901 C C . THR B 1 27 ? 27.618 -21.182 19.858 1.00 7.04 16 THR B C 1
ATOM 902 O O . THR B 1 27 ? 27.250 -21.777 20.859 1.00 6.61 16 THR B O 1
ATOM 906 N N . ILE B 1 28 ? 26.876 -21.062 18.763 1.00 7.81 17 ILE B N 1
ATOM 907 C CA . ILE B 1 28 ? 25.517 -21.586 18.675 1.00 9.78 17 ILE B CA 1
ATOM 908 C C . ILE B 1 28 ? 25.457 -23.118 18.838 1.00 9.48 17 ILE B C 1
ATOM 909 O O . ILE B 1 28 ? 24.384 -23.659 19.121 1.00 12.51 17 ILE B O 1
ATOM 914 N N . THR B 1 29 ? 26.581 -23.812 18.653 1.00 7.88 18 THR B N 1
ATOM 915 C CA . THR B 1 29 ? 26.637 -25.273 18.853 1.00 8.62 18 THR B CA 1
ATOM 916 C C . THR B 1 29 ? 27.366 -25.642 20.140 1.00 8.32 18 THR B C 1
ATOM 917 O O . THR B 1 29 ? 27.628 -26.810 20.386 1.00 10.12 18 THR B O 1
ATOM 921 N N . GLY B 1 30 ? 27.700 -24.646 20.962 1.00 7.61 19 GLY B N 1
ATOM 922 C CA . GLY B 1 30 ? 28.295 -24.899 22.265 1.00 7.58 19 GLY B CA 1
ATOM 923 C C . GLY B 1 30 ? 29.808 -24.909 22.291 1.00 6.47 19 GLY B C 1
ATOM 924 O O . GLY B 1 30 ? 30.360 -25.192 23.344 1.00 7.50 19 GLY B O 1
ATOM 925 N N . ARG B 1 31 ? 30.473 -24.622 21.167 1.00 6.49 20 ARG B N 1
ATOM 926 C CA . ARG B 1 31 ? 31.921 -24.586 21.144 1.00 6.77 20 ARG B CA 1
ATOM 927 C C . ARG B 1 31 ? 32.429 -23.347 21.847 1.00 6.82 20 ARG B C 1
ATOM 928 O O . ARG B 1 31 ? 31.759 -22.317 21.899 1.00 7.29 20 ARG B O 1
ATOM 936 N N . THR B 1 32 ? 33.640 -23.452 22.380 1.00 6.26 21 THR B N 1
ATOM 937 C CA . THR B 1 32 ? 34.313 -22.327 23.010 1.00 6.37 21 THR B CA 1
ATOM 938 C C . THR B 1 32 ? 34.967 -21.495 21.922 1.00 6.00 21 THR B C 1
ATOM 939 O O . THR B 1 32 ? 35.580 -22.035 21.006 1.00 6.22 21 THR B O 1
ATOM 943 N N . CYS B 1 33 ? 34.852 -20.178 22.027 1.00 5.54 22 CYS B N 1
ATOM 944 C CA . CYS B 1 33 ? 35.535 -19.269 21.087 1.00 5.55 22 CYS B CA 1
ATOM 945 C C . CYS B 1 33 ? 37.050 -19.303 21.263 1.00 6.25 22 CYS B C 1
ATOM 946 O O . CYS B 1 33 ? 37.547 -19.379 22.396 1.00 6.21 22 CYS B O 1
ATOM 949 N N . GLN B 1 34 ? 37.765 -19.228 20.153 1.00 6.26 23 GLN B N 1
ATOM 950 C CA . GLN B 1 34 ? 39.197 -18.944 20.133 1.00 5.89 23 GLN B CA 1
ATOM 951 C C . GLN B 1 34 ? 39.450 -17.471 20.469 1.00 6.15 23 GLN B C 1
ATOM 952 O O . GLN B 1 34 ? 38.661 -16.603 20.113 1.00 5.37 23 GLN B O 1
ATOM 958 N N . SER B 1 35 ? 40.548 -17.182 21.163 1.00 7.24 24 SER B N 1
ATOM 959 C CA A SER B 1 35 ? 40.949 -15.798 21.387 0.70 7.27 24 SER B CA 1
ATOM 960 C CA B SER B 1 35 ? 40.982 -15.810 21.403 0.30 6.94 24 SER B CA 1
ATOM 961 C C . SER B 1 35 ? 41.275 -15.109 20.076 1.00 5.77 24 SER B C 1
ATOM 962 O O . SER B 1 35 ? 41.955 -15.675 19.215 1.00 6.88 24 SER B O 1
ATOM 967 N N . TRP B 1 36 ? 40.804 -13.866 19.934 1.00 6.77 25 TRP B N 1
ATOM 968 C CA . TRP B 1 36 ? 41.063 -13.086 18.705 1.00 6.95 25 TRP B CA 1
ATOM 969 C C . TRP B 1 36 ? 42.557 -12.915 18.450 1.00 7.72 25 TRP B C 1
ATOM 970 O O . TRP B 1 36 ? 42.995 -12.893 17.308 1.00 8.49 25 TRP B O 1
ATOM 981 N N . SER B 1 37 ? 43.316 -12.769 19.529 1.00 8.36 26 SER B N 1
ATOM 982 C CA . SER B 1 37 ? 44.753 -12.536 19.392 1.00 9.21 26 SER B CA 1
ATOM 983 C C . SER B 1 37 ? 45.533 -13.806 19.075 1.00 9.79 26 SER B C 1
ATOM 984 O O . SER B 1 37 ? 46.701 -13.716 18.652 1.00 12.02 26 SER B O 1
ATOM 987 N N . SER B 1 38 ? 44.905 -14.969 19.276 1.00 7.76 27 SER B N 1
ATOM 988 C CA . SER B 1 38 ? 45.502 -16.244 18.904 1.00 7.82 27 SER B CA 1
ATOM 989 C C . SER B 1 38 ? 45.310 -16.525 17.419 1.00 7.67 27 SER B C 1
ATOM 990 O O . SER B 1 38 ? 44.256 -16.212 16.846 1.00 7.59 27 SER B O 1
ATOM 993 N N . MET B 1 39 ? 46.325 -17.128 16.818 1.00 7.33 28 MET B N 1
ATOM 994 C CA . MET B 1 39 ? 46.293 -17.559 15.434 1.00 6.63 28 MET B CA 1
ATOM 995 C C . MET B 1 39 ? 46.157 -19.077 15.327 1.00 7.03 28 MET B C 1
ATOM 996 O O . MET B 1 39 ? 46.374 -19.643 14.262 1.00 8.56 28 MET B O 1
ATOM 1001 N N . THR B 1 40 ? 45.765 -19.714 16.423 1.00 6.49 29 THR B N 1
ATOM 1002 C CA . THR B 1 40 ? 45.573 -21.155 16.458 1.00 7.04 29 THR B CA 1
ATOM 1003 C C . THR B 1 40 ? 44.347 -21.524 17.312 1.00 6.20 29 THR B C 1
ATOM 1004 O O . THR B 1 40 ? 44.134 -20.903 18.345 1.00 7.06 29 THR B O 1
ATOM 1008 N N . PRO B 1 41 ? 43.540 -22.511 16.912 1.00 6.57 30 PRO B N 1
ATOM 1009 C CA . PRO B 1 41 ? 43.722 -23.334 15.700 1.00 6.59 30 PRO B CA 1
ATOM 1010 C C . PRO B 1 41 ? 43.556 -22.601 14.374 1.00 7.65 30 PRO B C 1
ATOM 1011 O O . PRO B 1 41 ? 44.045 -23.099 13.375 1.00 9.69 30 PRO B O 1
ATOM 1015 N N . HIS B 1 42 ? 42.899 -21.438 14.372 1.00 5.85 31 HIS B N 1
ATOM 1016 C CA . HIS B 1 42 ? 42.588 -20.758 13.109 1.00 6.72 31 HIS B CA 1
ATOM 1017 C C . HIS B 1 42 ? 43.390 -19.490 12.935 1.00 6.90 31 HIS B C 1
ATOM 1018 O O . HIS B 1 42 ? 43.362 -18.619 13.808 1.00 6.60 31 HIS B O 1
ATOM 1025 N N . TRP B 1 43 ? 44.101 -19.393 11.813 1.00 7.80 32 TRP B N 1
ATOM 1026 C CA . TRP B 1 43 ? 44.801 -18.180 11.447 1.00 7.56 32 TRP B CA 1
ATOM 1027 C C . TRP B 1 43 ? 43.818 -17.213 10.788 1.00 7.82 32 TRP B C 1
ATOM 1028 O O . TRP B 1 43 ? 43.047 -17.610 9.919 1.00 8.59 32 TRP B O 1
ATOM 1039 N N . HIS B 1 44 ? 43.887 -15.946 11.176 1.00 7.06 33 HIS B N 1
ATOM 1040 C CA . HIS B 1 44 ? 42.917 -14.962 10.691 1.00 6.43 33 HIS B CA 1
ATOM 1041 C C . HIS B 1 44 ? 43.481 -13.562 10.829 1.00 7.38 33 HIS B C 1
ATOM 1042 O O . HIS B 1 44 ? 44.567 -13.382 11.387 1.00 8.11 33 HIS B O 1
ATOM 1049 N N . ARG B 1 45 ? 42.748 -12.566 10.324 1.00 7.33 34 ARG B N 1
ATOM 1050 C CA . ARG B 1 45 ? 43.143 -11.170 10.430 1.00 7.29 34 ARG B CA 1
ATOM 1051 C C . ARG B 1 45 ? 42.055 -10.309 11.060 1.00 6.79 34 ARG B C 1
ATOM 1052 O O . ARG B 1 45 ? 42.059 -9.087 10.875 1.00 7.73 34 ARG B O 1
ATOM 1060 N N . ARG B 1 46 ? 41.128 -10.935 11.793 1.00 6.85 35 ARG B N 1
ATOM 1061 C CA . ARG B 1 46 ? 40.174 -10.179 12.607 1.00 6.55 35 ARG B CA 1
ATOM 1062 C C . ARG B 1 46 ? 40.823 -9.866 13.946 1.00 6.91 35 ARG B C 1
ATOM 1063 O O . ARG B 1 46 ? 40.551 -10.487 14.988 1.00 6.72 35 ARG B O 1
ATOM 1071 N N . ILE B 1 47 ? 41.757 -8.913 13.880 1.00 7.31 36 ILE B N 1
ATOM 1072 C CA . ILE B 1 47 ? 42.580 -8.510 15.024 1.00 7.77 36 ILE B CA 1
ATOM 1073 C C . ILE B 1 47 ? 42.437 -7.000 15.207 1.00 7.10 36 ILE B C 1
ATOM 1074 O O . ILE B 1 47 ? 42.091 -6.289 14.252 1.00 6.87 36 ILE B O 1
ATOM 1079 N N . PRO B 1 48 ? 42.689 -6.485 16.428 1.00 6.46 37 PRO B N 1
ATOM 1080 C CA . PRO B 1 48 ? 42.554 -5.033 16.633 1.00 7.31 37 PRO B CA 1
ATOM 1081 C C . PRO B 1 48 ? 43.332 -4.174 15.663 1.00 7.37 37 PRO B C 1
ATOM 1082 O O . PRO B 1 48 ? 42.871 -3.095 15.320 1.00 8.51 37 PRO B O 1
ATOM 1086 N N . LEU B 1 49 ? 44.494 -4.651 15.216 1.00 7.08 38 LEU B N 1
ATOM 1087 C CA . LEU B 1 49 ? 45.291 -3.902 14.239 1.00 8.29 38 LEU B CA 1
ATOM 1088 C C . LEU B 1 49 ? 44.466 -3.472 13.014 1.00 7.87 38 LEU B C 1
ATOM 1089 O O . LEU B 1 49 ? 44.628 -2.346 12.529 1.00 9.08 38 LEU B O 1
ATOM 1094 N N . TYR B 1 50 ? 43.570 -4.361 12.565 1.00 7.63 39 TYR B N 1
ATOM 1095 C CA . TYR B 1 50 ? 42.753 -4.118 11.373 1.00 7.25 39 TYR B CA 1
ATOM 1096 C C . TYR B 1 50 ? 41.307 -3.720 11.685 1.00 7.15 39 TYR B C 1
ATOM 1097 O O . TYR B 1 50 ? 40.622 -3.209 10.807 1.00 8.74 39 TYR B O 1
ATOM 1106 N N . TYR B 1 51 ? 40.884 -3.900 12.933 1.00 6.20 40 TYR B N 1
ATOM 1107 C CA . TYR B 1 51 ? 39.530 -3.551 13.385 1.00 6.11 40 TYR B CA 1
ATOM 1108 C C . TYR B 1 51 ? 39.610 -2.812 14.716 1.00 5.74 40 TYR B C 1
ATOM 1109 O O . TYR B 1 51 ? 39.200 -3.325 15.752 1.00 6.48 40 TYR B O 1
ATOM 1118 N N . PRO B 1 52 ? 40.184 -1.584 14.704 1.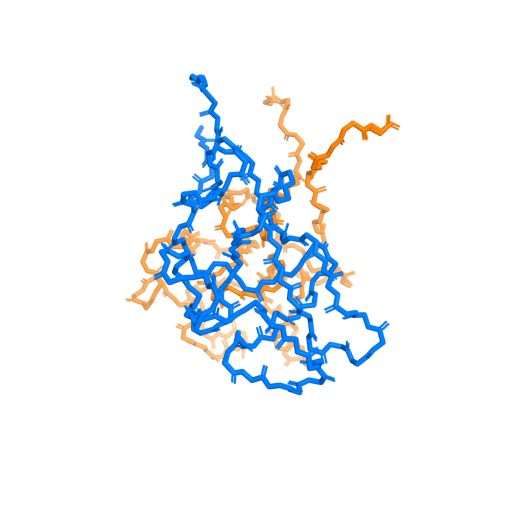00 6.91 41 PRO B N 1
ATOM 1119 C CA . PRO B 1 52 ? 40.527 -0.926 15.963 1.00 6.99 41 PRO B CA 1
ATOM 1120 C C . PRO B 1 52 ? 39.341 -0.525 16.813 1.00 5.90 41 PRO B C 1
ATOM 1121 O O . PRO B 1 52 ? 39.506 -0.329 18.021 1.00 7.98 41 PRO B O 1
ATOM 1125 N N . ASN B 1 53 ? 38.150 -0.393 16.213 1.00 5.99 42 ASN B N 1
ATOM 1126 C CA . ASN B 1 53 ? 36.969 0.021 16.956 1.00 6.85 42 ASN B CA 1
ATOM 1127 C C . ASN B 1 53 ? 36.184 -1.116 17.588 1.00 6.92 42 ASN B C 1
ATOM 1128 O O . ASN B 1 53 ? 35.255 -0.862 18.353 1.00 8.53 42 ASN B O 1
ATOM 1133 N N . ALA B 1 54 ? 36.538 -2.354 17.240 1.00 6.68 43 ALA B N 1
ATOM 1134 C CA . ALA B 1 54 ? 35.642 -3.506 17.415 1.00 6.32 43 ALA B CA 1
ATOM 1135 C C . ALA B 1 54 ? 35.692 -4.170 18.788 1.00 6.99 43 ALA B C 1
ATOM 1136 O O . ALA B 1 54 ? 34.892 -5.067 19.062 1.00 7.17 43 ALA B O 1
ATOM 1138 N N . GLY B 1 55 ? 36.613 -3.738 19.653 1.00 6.83 44 GLY B N 1
ATOM 1139 C CA . GLY B 1 55 ? 36.720 -4.326 21.000 1.00 8.57 44 GLY B CA 1
ATOM 1140 C C . GLY B 1 55 ? 37.039 -5.815 20.990 1.00 8.69 44 GLY B C 1
ATOM 1141 O O . GLY B 1 55 ? 36.511 -6.581 21.805 1.00 8.84 44 GLY B O 1
ATOM 1142 N N . LEU B 1 56 ? 37.911 -6.220 20.071 1.00 7.10 45 LEU B N 1
ATOM 1143 C CA . LEU B 1 56 ? 38.344 -7.623 19.997 1.00 7.73 45 LEU B CA 1
ATOM 1144 C C . LEU B 1 56 ? 39.290 -7.950 21.130 1.00 8.70 45 LEU B C 1
ATOM 1145 O O . LEU B 1 56 ? 40.486 -7.638 21.065 1.00 11.95 45 LEU B O 1
ATOM 1150 N N . THR B 1 57 ? 38.734 -8.536 22.182 1.00 7.42 46 THR B N 1
ATOM 1151 C CA A THR B 1 57 ? 39.497 -8.850 23.380 0.70 7.89 46 THR B CA 1
ATOM 1152 C CA B THR B 1 57 ? 39.481 -8.844 23.413 0.30 7.67 46 THR B CA 1
ATOM 1153 C C . THR B 1 57 ? 39.160 -10.256 23.865 1.00 6.98 46 THR B C 1
ATOM 1154 O O . THR B 1 57 ? 38.034 -10.741 23.656 1.00 7.21 46 THR B O 1
ATOM 1161 N N . ARG B 1 58 ? 40.138 -10.910 24.496 1.00 7.25 47 ARG B N 1
ATOM 1162 C CA . ARG B 1 58 ? 40.003 -12.272 24.994 1.00 8.02 47 ARG B CA 1
ATOM 1163 C C . ARG B 1 58 ? 39.425 -13.144 23.874 1.00 6.69 47 ARG B C 1
ATOM 1164 O O . ARG B 1 58 ? 39.862 -13.022 22.732 1.00 7.01 47 ARG B O 1
ATOM 1172 N N . ASN B 1 59 ? 38.420 -13.963 24.190 1.00 6.42 48 ASN B N 1
ATOM 1173 C CA . ASN B 1 59 ? 37.719 -14.787 23.202 1.00 6.33 48 ASN B CA 1
ATOM 1174 C C . ASN B 1 59 ? 36.241 -14.420 23.208 1.00 6.74 48 ASN B C 1
ATOM 1175 O O . ASN B 1 59 ? 35.368 -15.283 23.034 1.00 7.74 48 ASN B O 1
ATOM 1180 N N . TYR B 1 60 ? 35.941 -13.140 23.394 1.00 6.85 49 TYR B N 1
ATOM 1181 C CA . TYR B 1 60 ? 34.537 -12.762 23.528 1.00 5.85 49 TYR B CA 1
ATOM 1182 C C . TYR B 1 60 ? 33.855 -12.583 22.179 1.00 6.07 49 TYR B C 1
ATOM 1183 O O . TYR B 1 60 ? 34.451 -12.084 21.231 1.00 6.55 49 TYR B O 1
ATOM 1192 N N . CYS B 1 61 ? 32.596 -13.016 22.105 1.00 5.73 50 CYS B N 1
ATOM 1193 C CA . CYS B 1 61 ? 31.817 -12.864 20.873 1.00 6.01 50 CYS B CA 1
ATOM 1194 C C . CYS B 1 61 ? 31.774 -11.407 20.451 1.00 5.72 50 CYS B C 1
ATOM 1195 O O . CYS B 1 61 ? 31.513 -10.525 21.261 1.00 6.34 50 CYS B O 1
ATOM 1198 N N . ARG B 1 62 ? 32.001 -11.164 19.161 1.00 5.12 51 ARG B N 1
ATOM 1199 C CA . ARG B 1 62 ? 32.042 -9.796 18.624 1.00 5.26 51 ARG B CA 1
ATOM 1200 C C . ARG B 1 62 ? 31.568 -9.784 17.180 1.00 5.52 51 ARG B C 1
ATOM 1201 O O . ARG B 1 62 ? 31.400 -10.829 16.565 1.00 5.89 51 ARG B O 1
ATOM 1209 N N . ASN B 1 63 ? 31.334 -8.596 16.649 1.00 7.38 52 ASN B N 1
ATOM 1210 C CA . ASN B 1 63 ? 30.988 -8.477 15.261 1.00 7.57 52 ASN B CA 1
ATOM 1211 C C . ASN B 1 63 ? 31.831 -7.380 14.625 1.00 6.84 52 ASN B C 1
ATOM 1212 O O . ASN B 1 63 ? 31.324 -6.277 14.402 1.00 10.19 52 ASN B O 1
ATOM 1217 N N . PRO B 1 64 ? 33.118 -7.682 14.334 1.00 6.64 53 PRO B N 1
ATOM 1218 C CA . PRO B 1 64 ? 34.025 -6.618 13.866 1.00 7.28 53 PRO B CA 1
ATOM 1219 C C . PRO B 1 64 ? 33.834 -6.224 12.416 1.00 7.62 53 PRO B C 1
ATOM 1220 O O . PRO B 1 64 ? 34.218 -5.118 12.039 1.00 8.99 53 PRO B O 1
ATOM 1224 N N . ASP B 1 65 ? 33.244 -7.129 11.641 1.00 6.89 54 ASP B N 1
ATOM 1225 C CA . ASP B 1 65 ? 33.277 -7.046 10.186 1.00 7.00 54 ASP B CA 1
ATOM 1226 C C . ASP B 1 65 ? 31.893 -6.990 9.552 1.00 7.71 54 ASP B C 1
ATOM 1227 O O . ASP B 1 65 ? 31.721 -7.373 8.408 1.00 8.99 54 ASP B O 1
ATOM 1232 N N . ALA B 1 66 ? 30.928 -6.488 10.319 1.00 9.14 55 ALA B N 1
ATOM 1233 C CA . ALA B 1 66 ? 29.560 -6.239 9.836 1.00 9.61 55 ALA B CA 1
ATOM 1234 C C . ALA B 1 66 ? 28.921 -7.527 9.299 1.00 8.32 55 ALA B C 1
ATOM 1235 O O . ALA B 1 66 ? 28.272 -7.543 8.248 1.00 9.80 55 ALA B O 1
ATOM 1237 N N . GLU B 1 67 ? 29.129 -8.610 10.045 1.00 8.34 56 GLU B N 1
ATOM 1238 C CA . GLU B 1 67 ? 28.371 -9.815 9.884 1.00 8.94 56 GLU B CA 1
ATOM 1239 C C . GLU B 1 67 ? 26.933 -9.597 10.335 1.00 6.89 56 GLU B C 1
ATOM 1240 O O . GLU B 1 67 ? 26.546 -8.507 10.777 1.00 8.19 56 GLU B O 1
ATOM 1246 N N . ILE B 1 68 ? 26.149 -10.659 10.234 1.00 8.03 57 ILE B N 1
ATOM 1247 C CA . ILE B 1 68 ? 24.739 -10.610 10.588 1.00 8.12 57 ILE B CA 1
ATOM 1248 C C . ILE B 1 68 ? 24.522 -10.376 12.095 1.00 7.09 57 ILE B C 1
ATOM 1249 O O . ILE B 1 68 ? 23.563 -9.705 12.507 1.00 7.49 57 ILE B O 1
ATOM 1254 N N . ARG B 1 69 ? 25.409 -10.963 12.900 1.00 6.21 58 ARG B N 1
ATOM 1255 C CA A ARG B 1 69 ? 25.288 -10.998 14.354 0.50 6.01 58 ARG B CA 1
ATOM 1256 C CA B ARG B 1 69 ? 25.281 -11.016 14.354 0.50 6.40 58 ARG B CA 1
ATOM 1257 C C . ARG B 1 69 ? 26.664 -11.387 14.932 1.00 5.54 58 ARG B C 1
ATOM 1258 O O . ARG B 1 69 ? 27.577 -11.764 14.175 1.00 5.80 58 ARG B O 1
ATOM 1273 N N . PRO B 1 70 ? 26.837 -11.290 16.272 1.00 5.06 59 PRO B N 1
ATOM 1274 C CA . PRO B 1 70 ? 28.159 -11.645 16.820 1.00 5.54 59 PRO B CA 1
ATOM 1275 C C . PRO B 1 70 ? 28.572 -13.089 16.586 1.00 4.66 59 PRO B C 1
ATOM 1276 O O . PRO B 1 70 ? 27.734 -14.000 16.512 1.00 5.88 59 PRO B O 1
ATOM 1280 N N . TRP B 1 71 ? 29.882 -13.260 16.472 1.00 5.46 60 TRP B N 1
ATOM 1281 C CA . TRP B 1 71 ? 30.486 -14.538 16.085 1.00 5.08 60 TRP B CA 1
ATOM 1282 C C . TRP B 1 71 ? 31.891 -14.642 16.691 1.00 4.88 60 TRP B C 1
ATOM 1283 O O . TRP B 1 71 ? 32.404 -13.688 17.309 1.00 5.43 60 TRP B O 1
ATOM 1294 N N . CYS B 1 72 ? 32.517 -15.794 16.509 1.00 5.21 61 CYS B N 1
ATOM 1295 C CA . CYS B 1 72 ? 33.922 -15.971 16.880 1.00 4.92 61 CYS B CA 1
ATOM 1296 C C . CYS B 1 72 ? 34.482 -17.140 16.107 1.00 4.63 61 CYS B C 1
ATOM 1297 O O . CYS B 1 72 ? 33.752 -17.997 15.602 1.00 5.11 61 CYS B O 1
ATOM 1300 N N . TYR B 1 73 ? 35.804 -17.163 15.996 1.00 5.19 62 TYR B N 1
ATOM 1301 C CA . TYR B 1 73 ? 36.499 -18.380 15.590 1.00 5.26 62 TYR B CA 1
ATOM 1302 C C . TYR B 1 73 ? 36.383 -19.386 16.707 1.00 4.51 62 TYR B C 1
ATOM 1303 O O . TYR B 1 73 ? 36.288 -19.003 17.864 1.00 5.22 62 TYR B O 1
ATOM 1312 N N . THR B 1 74 ? 36.420 -20.676 16.379 1.00 5.42 63 THR B N 1
ATOM 1313 C CA . THR B 1 74 ? 36.168 -21.706 17.405 1.00 5.47 63 THR B CA 1
ATOM 1314 C C . THR B 1 74 ? 37.406 -22.484 17.793 1.00 5.16 63 THR B C 1
ATOM 1315 O O . THR B 1 74 ? 38.359 -22.604 17.021 1.00 5.70 63 THR B O 1
ATOM 1319 N N . MET B 1 75 ? 37.376 -23.023 19.005 1.00 5.55 64 MET B N 1
ATOM 1320 C CA . MET B 1 75 ? 38.488 -23.835 19.479 1.00 5.70 64 MET B CA 1
ATOM 1321 C C . MET B 1 75 ? 38.549 -25.234 18.886 1.00 6.60 64 MET B C 1
ATOM 1322 O O . MET B 1 75 ? 39.488 -25.968 19.167 1.00 7.92 64 MET B O 1
ATOM 1327 N N . ASP B 1 76 ? 37.557 -25.625 18.092 1.00 6.68 65 ASP B N 1
ATOM 1328 C CA . ASP B 1 76 ? 37.609 -26.882 17.371 1.00 6.39 65 ASP B CA 1
ATOM 1329 C C . ASP B 1 76 ? 38.325 -26.654 16.044 1.00 6.05 65 ASP B C 1
ATOM 1330 O O . ASP B 1 76 ? 37.823 -25.893 15.226 1.00 6.12 65 ASP B O 1
ATOM 1335 N N . PRO B 1 77 ? 39.491 -27.298 15.810 1.00 5.43 66 PRO B N 1
ATOM 1336 C CA . PRO B 1 77 ? 40.156 -27.139 14.517 1.00 7.23 66 PRO B CA 1
ATOM 1337 C C . PRO B 1 77 ? 39.274 -27.455 13.311 1.00 7.47 66 PRO B C 1
ATOM 1338 O O . PRO B 1 77 ? 39.509 -26.912 12.233 1.00 8.52 66 PRO B O 1
ATOM 1342 N N . SER B 1 78 ? 38.243 -28.287 13.493 1.00 6.89 67 SER B N 1
ATOM 1343 C CA A SER B 1 78 ? 37.353 -28.674 12.398 0.70 7.17 67 SER B CA 1
ATOM 1344 C CA B SER B 1 78 ? 37.387 -28.660 12.371 0.30 7.12 67 SER B CA 1
ATOM 1345 C C . SER B 1 78 ? 36.311 -27.618 12.033 1.00 7.97 67 SER B C 1
ATOM 1346 O O . SER B 1 78 ? 35.668 -27.745 10.996 1.00 8.81 67 SER B O 1
ATOM 1351 N N . VAL B 1 79 ? 36.107 -26.603 12.894 1.00 6.55 68 VAL B N 1
ATOM 1352 C CA . VAL B 1 79 ? 35.114 -25.562 12.625 1.00 6.66 68 VAL B CA 1
ATOM 1353 C C . VAL B 1 79 ? 35.745 -24.192 12.791 1.00 5.60 68 VAL B C 1
ATOM 1354 O O . VAL B 1 79 ? 36.000 -23.749 13.913 1.00 5.76 68 VAL B O 1
ATOM 1358 N N . ARG B 1 80 ? 35.992 -23.532 11.668 1.00 6.23 69 ARG B N 1
ATOM 1359 C CA . ARG B 1 80 ? 36.725 -22.264 11.686 1.00 6.42 69 ARG B CA 1
ATOM 1360 C C . ARG B 1 80 ? 36.000 -21.186 12.492 1.00 5.57 69 ARG B C 1
ATOM 1361 O O . ARG B 1 80 ? 36.584 -20.574 13.373 1.00 6.26 69 ARG B O 1
ATOM 1369 N N . TRP B 1 81 ? 34.734 -20.940 12.172 1.00 5.81 70 TRP B N 1
ATOM 1370 C CA . TRP B 1 81 ? 33.970 -19.892 12.849 1.00 5.42 70 TRP B CA 1
ATOM 1371 C C . TRP B 1 81 ? 32.485 -20.202 12.883 1.00 5.50 70 TRP B C 1
ATOM 1372 O O . TRP B 1 81 ? 31.976 -20.928 12.040 1.00 6.42 70 TRP B O 1
ATOM 1383 N N . GLU B 1 82 ? 31.800 -19.641 13.871 1.00 5.60 71 GLU B N 1
ATOM 1384 C CA . GLU B 1 82 ? 30.360 -19.781 14.027 1.00 4.71 71 GLU B CA 1
ATOM 1385 C C . GLU B 1 82 ? 29.780 -18.508 14.612 1.00 5.40 71 GLU B C 1
ATOM 1386 O O . GLU B 1 82 ? 30.473 -17.763 15.331 1.00 5.92 71 GLU B O 1
ATOM 1392 N N . TYR B 1 83 ? 28.492 -18.272 14.375 1.00 5.60 72 TYR B N 1
ATOM 1393 C CA . TYR B 1 83 ? 27.771 -17.291 15.166 1.00 5.87 72 TYR B CA 1
ATOM 1394 C C . TYR B 1 83 ? 27.699 -17.751 16.613 1.00 4.97 72 TYR B C 1
ATOM 1395 O O . TYR B 1 83 ? 27.716 -18.955 16.919 1.00 6.57 72 TYR B O 1
ATOM 1404 N N . CYS B 1 84 ? 27.625 -16.778 17.507 1.00 5.86 73 CYS B N 1
ATOM 1405 C CA . CYS B 1 84 ? 27.559 -17.049 18.943 1.00 5.95 73 CYS B CA 1
ATOM 1406 C C . CYS B 1 84 ? 26.162 -17.342 19.443 1.00 7.60 73 CYS B C 1
ATOM 1407 O O . CYS B 1 84 ? 25.165 -16.972 18.807 1.00 10.67 73 CYS B O 1
ATOM 1410 N N . ASN B 1 85 ? 26.111 -17.953 20.617 1.00 8.00 74 ASN B N 1
ATOM 1411 C CA . ASN B 1 85 ? 24.838 -18.293 21.211 1.00 10.96 74 ASN B CA 1
ATOM 1412 C C . ASN B 1 85 ? 24.244 -17.165 22.061 1.00 10.52 74 ASN B C 1
ATOM 1413 O O . ASN B 1 85 ? 23.991 -17.306 23.268 1.00 12.41 74 ASN B O 1
ATOM 1418 N N . LEU B 1 86 ? 24.080 -16.040 21.392 1.00 9.20 75 LEU B N 1
ATOM 1419 C CA A LEU B 1 86 ? 23.533 -14.829 21.979 0.70 8.99 75 LEU B CA 1
ATOM 1420 C CA B LEU B 1 86 ? 23.576 -14.819 21.970 0.30 9.24 75 LEU B CA 1
ATOM 1421 C C . LEU B 1 86 ? 22.244 -14.515 21.292 1.00 9.50 75 LEU B C 1
ATOM 1422 O O . LEU B 1 86 ? 22.090 -14.751 20.093 1.00 15.12 75 LEU B O 1
ATOM 1431 N N . THR B 1 87 ? 21.310 -13.973 22.050 1.00 9.11 76 THR B N 1
ATOM 1432 C CA . THR B 1 87 ? 20.052 -13.472 21.491 1.00 8.92 76 THR B CA 1
ATOM 1433 C C . THR B 1 87 ? 20.144 -11.968 21.282 1.00 7.74 76 THR B C 1
ATOM 1434 O O . THR B 1 87 ? 20.892 -11.273 21.962 1.00 8.53 76 THR B O 1
ATOM 1438 N N . ARG B 1 88 ? 19.387 -11.477 20.307 1.00 7.96 77 ARG B N 1
ATOM 1439 C CA . ARG B 1 88 ? 19.251 -10.058 20.092 1.00 7.89 77 ARG B CA 1
ATOM 1440 C C . ARG B 1 88 ? 18.315 -9.446 21.126 1.00 7.63 77 ARG B C 1
ATOM 1441 O O . ARG B 1 88 ? 17.220 -9.978 21.385 1.00 10.02 77 ARG B O 1
ATOM 1449 N N . CYS B 1 89 ? 18.747 -8.320 21.702 1.00 7.70 78 CYS B N 1
ATOM 1450 C CA . CYS B 1 89 ? 17.890 -7.528 22.614 1.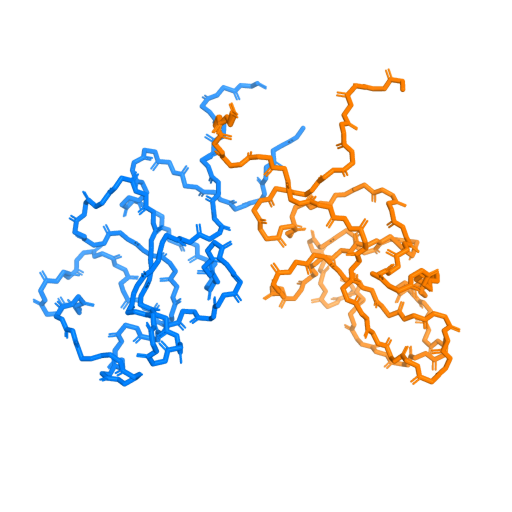00 7.18 78 CYS B CA 1
ATOM 1451 C C . CYS B 1 89 ? 16.605 -7.095 21.901 1.00 8.37 78 CYS B C 1
ATOM 1452 O O . CYS B 1 89 ? 16.648 -6.862 20.680 1.00 7.94 78 CYS B O 1
ATOM 1455 N N . PRO B 1 90 ? 15.473 -6.989 22.633 1.00 9.51 79 PRO B N 1
ATOM 1456 C CA . PRO B 1 90 ? 14.216 -6.638 21.958 1.00 10.64 79 PRO B CA 1
ATOM 1457 C C . PRO B 1 90 ? 14.314 -5.296 21.233 1.00 10.68 79 PRO B C 1
ATOM 1458 O O . PRO B 1 90 ? 14.848 -4.323 21.755 1.00 12.26 79 PRO B O 1
ATOM 1462 N N . VAL B 1 91 ? 13.859 -5.290 19.988 1.00 12.01 80 VAL B N 1
ATOM 1463 C CA . VAL B 1 91 ? 13.821 -4.073 19.199 1.00 11.60 80 VAL B CA 1
ATOM 1464 C C . VAL B 1 91 ? 12.527 -3.326 19.525 1.00 9.88 80 VAL B C 1
ATOM 1465 O O . VAL B 1 91 ? 12.465 -2.104 19.456 1.00 16.79 80 VAL B O 1
ATOM 1469 N N . THR B 1 92 ? 11.489 -4.086 19.863 1.00 9.96 81 THR B N 1
ATOM 1470 C CA . THR B 1 92 ? 10.179 -3.540 20.195 1.00 9.52 81 THR B CA 1
ATOM 1471 C C . THR B 1 92 ? 9.633 -4.232 21.422 1.00 9.26 81 THR B C 1
ATOM 1472 O O . THR B 1 92 ? 10.163 -5.276 21.863 1.00 9.44 81 THR B O 1
ATOM 1476 N N A GLU B 1 93 ? 8.551 -3.678 21.966 0.50 10.26 82 GLU B N 1
ATOM 1477 N N B GLU B 1 93 ? 8.570 -3.638 21.963 0.50 9.06 82 GLU B N 1
ATOM 1478 C CA A GLU B 1 93 ? 7.746 -4.336 22.994 0.50 10.77 82 GLU B CA 1
ATOM 1479 C CA B GLU B 1 93 ? 7.662 -4.281 22.906 0.50 9.50 82 GLU B CA 1
ATOM 1480 C C A GLU B 1 93 ? 7.268 -5.733 22.547 0.50 10.72 82 GLU B C 1
ATOM 1481 C C B GLU B 1 93 ? 7.189 -5.645 22.399 0.50 10.86 82 GLU B C 1
ATOM 1482 O O A GLU B 1 93 ? 7.384 -6.097 21.373 0.50 12.79 82 GLU B O 1
ATOM 1483 O O B GLU B 1 93 ? 6.977 -5.829 21.200 0.50 13.65 82 GLU B O 1
ATOM 1494 N N A SER B 1 94 ? 6.713 -6.502 23.474 0.50 11.10 83 SER B N 1
ATOM 1495 N N B SER B 1 94 ? 7.027 -6.590 23.315 0.50 10.23 83 SER B N 1
ATOM 1496 C CA A SER B 1 94 ? 6.319 -7.872 23.179 0.50 10.62 83 SER B CA 1
ATOM 1497 C CA B SER B 1 94 ? 6.520 -7.919 22.997 0.50 12.82 83 SER B CA 1
ATOM 1498 C C A SER B 1 94 ? 5.305 -8.407 24.162 0.50 11.70 83 SER B C 1
ATOM 1499 C C B SER B 1 94 ? 5.712 -8.444 24.174 0.50 13.37 83 SER B C 1
ATOM 1500 O O A SER B 1 94 ? 5.073 -9.608 24.183 0.50 8.49 83 SER B O 1
ATOM 1501 O O B SER B 1 94 ? 5.031 -7.668 24.849 0.50 12.10 83 SER B O 1
#

InterPro domains:
  IPR000001 Kringle [PF00051] (28-105)
  IPR000001 Kringle [PF00051] (142-219)
  IPR000001 Kringle [PF00051] (256-333)
  IPR000001 Kringle [PF00051] (370-447)
  IPR000001 Kringle [PF00051] (484-561)
  IPR000001 Kringle [PF00051] (598-675)
  IPR000001 Kringle [PF00051] (712-789)
  IPR000001 Kringle [PF00051] (826-903)
  IPR000001 Kringle [PF00051] (940-1017)
  IPR000001 Kringle [PF00051] (1054-1131)
  IPR000001 Kringle [PF00051] (1168-1245)
  IPR000001 Kringle [PF00051] (1274-1351)
  IPR000001 Kringle [PF00051] (1388-1465)
  IPR000001 Kringle [PF00051] (1502-1579)
  IPR000001 Kringle [PF00051] (1616-1693)
  IPR000001 Kringle [PF00051] (1720-1799)
  IPR000001 Kringle [PS50070] (27-105)
  IPR000001 Kringle [PS50070] (141-219)
  IPR000001 Kringle [PS50070] (255-333)
  IPR000001 Kringle [PS50070] (369-447)

GO terms:
  GO:0004866 endopeptidase inhibitor activity (F, TAS)
  GO:0008015 blood circulation (P, TAS)
  GO:0005576 extracellular region (C, TAS)
  GO:0005515 protein binding (F, IPI)
  GO:0034358 plasma lipoprotein particle (C, IDA)
  GO:0004252 serine-type endopeptidase activity (F, IDA)
  GO:0001968 fibronectin binding (F, IPI)
  GO:0034185 apolipoprotein binding (F, IPI)

Secondary structure (DSSP, 8-state):
---SS-B-TTSTT------BBTTSPBBPPTT--SS-----STTT-TTS---TT--B-TT--SS-EEEBSSTT--EEEBS--BPPS--/-----SEE-TTSTT------BBTTSPBBPPTT--SSS----STTT-TTS---TT--B-TT--SS-EEEBSSTT--EEEBS-EEPPSS--

Nearest PDB structures (foldseek):
  8tce-assembly1_A  TM=9.641E-01  e=4.251E-18  Homo sapiens
  8v9b-assembly1_A  TM=9.798E-01  e=2.277E-16  Homo sapiens
  4bvw-assembly2_B  TM=1.005E+00  e=2.034E-15  Homo sapiens
  6rx7-assembly2_B  TM=1.002E+00  e=1.142E-14  Homo sapiens
  1pk4-assembly1_A  TM=1.005E+00  e=2.706E-14  Homo sapiens

Sequence (176 aa):
TGVQDCYRGDGQSYRGTLSTTITGRTCQSSWSSSSMTPHWHRRIPLYYPNAGLTTRNYCRNPDAEIRPWCYTMDPSSVRWEYCNLTRRCPVTESTGVQDCYRGDGQSSYRGTLSTTITGRTCQSSWSSMTPHWHRRIPLYYPNAGLTTRNYCRNPDAEIRRPWCYTMDPSSVRWEYCNLLTRCPVTEESS

Solvent-accessible surface area: 10117 Å² total; per-residue (Å²): 182,40,30,101,60,19,11,159,44,53,0,82,80,10,113,18,91,14,27,13,0,48,75,10,80,69,2,1,42,1,100,33,50,97,48,13,168,5,146,76,38,69,140,123,52,103,135,14,20,14,69,176,30,41,0,7,4,15,40,63,60,130,36,1,6,0,10,0,99,37,104,103,37,110,100,22,67,0,6,7,27,114,6,88,97,114,153,162,114,82,118,149,68,23,15,90,6,12,0,57,13,12,98,23,90,45,28,49,0,108,87,53,75,75,2,2,41,3,97,33,48,98,45,14,157,4,95,76,22,64,139,131,53,106,122,10,29,13,68,172,30,34,0,4,4,16,39,62,46,52,69,2,7,0,11,0,97,43,103,102,38,111,97,22,42,2,90,17,95,83,22,116,46,95,174,151

Organism: Homo sapiens (NCBI:txid9606)